Protein AF-A0A7S3RS39-F1 (afdb_monomer)

Nearest PDB structures (foldseek):
  8zre-assembly1_B  TM=3.388E-01  e=9.172E+00  hepatitis B virus genotype C
  6z1p-assembly1_Bd  TM=1.917E-01  e=9.742E+00  Tetrahymena thermophila SB210

Radius of gyration: 31.09 Å; Cα contacts (8 Å, |Δi|>4): 6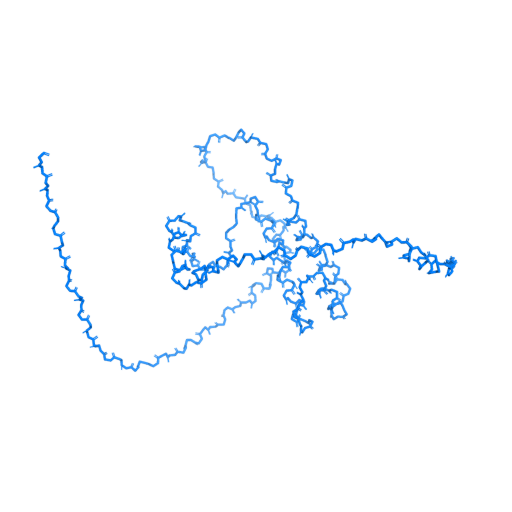3; chains: 1; bounding box: 60×70×109 Å

Structure (mmCIF, N/CA/C/O backbone):
data_AF-A0A7S3RS39-F1
#
_entry.id   AF-A0A7S3RS39-F1
#
loop_
_atom_site.group_PDB
_atom_site.id
_atom_site.type_symbol
_atom_site.label_atom_id
_atom_site.label_alt_id
_atom_site.label_comp_id
_atom_site.label_asym_id
_atom_site.label_entity_id
_atom_site.label_seq_id
_atom_site.pdbx_PDB_ins_code
_atom_site.Cartn_x
_atom_site.Cartn_y
_atom_site.Cartn_z
_atom_site.occupancy
_atom_site.B_iso_or_equiv
_atom_site.auth_seq_id
_atom_site.auth_comp_id
_atom_site.auth_asym_id
_atom_site.auth_atom_id
_atom_site.pdbx_PDB_model_num
ATOM 1 N N . ARG A 1 1 ? -0.164 14.199 41.643 1.00 45.50 1 ARG A N 1
ATOM 2 C CA . ARG A 1 1 ? -0.242 15.681 41.595 1.00 45.50 1 ARG A CA 1
ATOM 3 C C . ARG A 1 1 ? -0.044 16.114 40.147 1.00 45.50 1 ARG A C 1
ATOM 5 O O . ARG A 1 1 ? 1.091 16.163 39.696 1.00 45.50 1 ARG A O 1
ATOM 12 N N . TRP A 1 2 ? -1.134 16.338 39.416 1.00 39.09 2 TRP A N 1
ATOM 13 C CA . TRP A 1 2 ? -1.113 16.827 38.035 1.00 39.09 2 TRP A CA 1
ATOM 14 C C . TRP A 1 2 ? -1.206 18.352 38.075 1.00 39.09 2 TRP A C 1
ATOM 16 O O . TRP A 1 2 ? -2.083 18.882 38.752 1.00 39.09 2 TRP A O 1
ATOM 26 N N . ARG A 1 3 ? -0.257 19.052 37.443 1.00 49.72 3 ARG A N 1
ATOM 27 C CA . ARG A 1 3 ? -0.293 20.516 37.340 1.00 49.72 3 ARG A CA 1
ATOM 28 C C . ARG A 1 3 ? -1.270 20.893 36.230 1.00 49.72 3 ARG A C 1
ATOM 30 O O . ARG A 1 3 ? -1.108 20.451 35.098 1.00 49.72 3 ARG A O 1
ATOM 37 N N . THR A 1 4 ? -2.268 21.689 36.582 1.00 58.16 4 THR A N 1
ATOM 38 C CA . THR A 1 4 ? -3.169 22.387 35.664 1.00 58.16 4 THR A CA 1
ATOM 39 C C . THR A 1 4 ? -2.360 23.380 34.825 1.00 58.16 4 THR A C 1
ATOM 41 O O . THR A 1 4 ? -1.632 24.206 35.377 1.00 58.16 4 THR A O 1
ATOM 44 N N . LEU A 1 5 ? -2.442 23.264 33.498 1.00 52.47 5 LEU A N 1
ATOM 45 C CA . LEU A 1 5 ? -1.927 24.263 32.557 1.00 52.47 5 LEU A CA 1
ATOM 46 C C . LEU A 1 5 ? -2.937 25.428 32.458 1.00 52.47 5 LEU A C 1
ATOM 48 O O . LEU A 1 5 ? -4.132 25.149 32.522 1.00 52.47 5 LEU A O 1
ATOM 52 N N . PRO A 1 6 ? -2.501 26.696 32.321 1.00 60.53 6 PRO A N 1
ATOM 53 C CA . PRO A 1 6 ? -3.405 27.850 32.271 1.00 60.53 6 PRO A CA 1
ATOM 54 C C . PRO A 1 6 ? -4.179 27.946 30.945 1.00 60.53 6 PRO A C 1
ATOM 56 O O . PRO A 1 6 ? -3.632 27.650 29.881 1.00 60.53 6 PRO A O 1
ATOM 59 N N . ASP A 1 7 ? -5.424 28.419 31.018 1.00 56.94 7 ASP A N 1
ATOM 60 C CA . ASP A 1 7 ? -6.449 28.451 29.958 1.00 56.94 7 ASP A CA 1
ATOM 61 C C . ASP A 1 7 ? -6.276 29.548 28.871 1.00 56.94 7 ASP A C 1
ATOM 63 O O . ASP A 1 7 ? -7.145 29.741 28.021 1.00 56.94 7 ASP A O 1
ATOM 67 N N . ASP A 1 8 ? -5.141 30.252 28.813 1.00 56.62 8 ASP A N 1
ATOM 68 C CA . ASP A 1 8 ? -5.064 31.546 28.101 1.00 56.62 8 ASP A CA 1
ATOM 69 C C . ASP A 1 8 ? -4.492 31.505 26.665 1.00 56.62 8 ASP A C 1
ATOM 71 O O . ASP A 1 8 ? -4.218 32.541 26.050 1.00 56.62 8 ASP A O 1
ATOM 75 N N . TRP A 1 9 ? -4.293 30.325 26.077 1.00 53.97 9 TRP A N 1
ATOM 76 C CA . TRP A 1 9 ? -3.617 30.180 24.774 1.00 53.97 9 TRP A CA 1
ATOM 77 C C . TRP A 1 9 ? -4.536 30.401 23.564 1.00 53.97 9 TRP A C 1
ATOM 79 O O . TRP A 1 9 ? -4.058 30.789 22.496 1.00 53.97 9 TRP A O 1
ATOM 89 N N . HIS A 1 10 ? -5.854 30.253 23.717 1.00 53.59 10 HIS A N 1
ATOM 90 C CA . HIS A 1 10 ? -6.800 30.470 22.616 1.00 53.59 10 HIS A CA 1
ATOM 91 C C . HIS A 1 10 ? -6.965 31.952 22.229 1.00 53.59 10 HIS A C 1
ATOM 93 O O . HIS A 1 10 ? -7.180 32.258 21.055 1.00 53.59 10 HIS A O 1
ATOM 99 N N . ALA A 1 11 ? -6.798 32.889 23.169 1.00 53.12 11 ALA A N 1
ATOM 100 C CA . ALA A 1 11 ? -7.042 34.312 22.917 1.00 53.12 11 ALA A CA 1
ATOM 101 C C . ALA A 1 11 ? -5.917 35.008 22.125 1.00 53.12 11 ALA A C 1
ATOM 103 O O . ALA A 1 11 ? -6.165 35.992 21.430 1.00 53.12 11 ALA A O 1
ATOM 104 N N . ARG A 1 12 ? -4.679 34.495 22.170 1.00 52.88 12 ARG A N 1
ATOM 105 C CA . ARG A 1 12 ? -3.537 35.125 21.478 1.00 52.88 12 ARG A CA 1
ATOM 106 C C . ARG A 1 12 ? -3.375 34.699 20.018 1.00 52.88 12 ARG A C 1
ATOM 108 O O . ARG A 1 12 ? -2.752 35.425 19.250 1.00 52.88 12 ARG A O 1
ATOM 115 N N . LEU A 1 13 ? -3.966 33.575 19.607 1.00 50.34 13 LEU A N 1
ATOM 116 C CA . LEU A 1 13 ? -3.829 33.064 18.237 1.00 50.34 13 LEU A CA 1
ATOM 117 C C . LEU A 1 13 ? -4.842 33.671 17.249 1.00 50.34 13 LEU A C 1
ATOM 119 O O . LEU A 1 13 ? -4.586 33.694 16.047 1.00 50.34 13 LEU A O 1
ATOM 123 N N . LEU A 1 14 ? -5.952 34.229 17.744 1.00 50.84 14 LEU A N 1
ATOM 124 C CA . LEU A 1 14 ? -6.965 34.880 16.902 1.00 50.84 14 LEU A CA 1
ATOM 125 C C . LEU A 1 14 ? -6.609 36.324 16.512 1.00 50.84 14 LEU A C 1
ATOM 127 O O . LEU A 1 14 ? -7.076 36.800 15.481 1.00 50.84 14 LEU A O 1
ATOM 131 N N . LEU A 1 15 ? -5.744 37.012 17.266 1.00 48.22 15 LEU A N 1
ATOM 132 C CA . LEU A 1 15 ? -5.435 38.426 17.006 1.00 48.22 15 LEU A CA 1
ATOM 133 C C . LEU A 1 15 ? -4.349 38.641 15.932 1.00 48.22 15 LEU A C 1
ATOM 135 O O . LEU A 1 15 ? -4.269 39.714 15.343 1.00 48.22 15 LEU A O 1
ATOM 139 N N . VAL A 1 16 ? -3.532 37.626 15.627 1.00 49.09 16 VAL A N 1
ATOM 140 C CA . VAL A 1 16 ? -2.415 37.758 14.666 1.00 49.09 16 VAL A CA 1
ATOM 141 C C . VAL A 1 16 ? -2.823 37.406 13.225 1.00 49.09 16 VAL A C 1
ATOM 143 O O . VAL A 1 16 ? -2.184 37.855 12.278 1.00 49.09 16 VAL A O 1
ATOM 146 N N . CYS A 1 17 ? -3.930 36.686 13.015 1.00 44.97 17 CYS A N 1
ATOM 147 C CA . CYS A 1 17 ? -4.359 36.288 11.666 1.00 44.97 17 CYS A CA 1
ATOM 148 C C . CYS A 1 17 ? -5.105 37.383 10.876 1.00 44.97 17 CYS A C 1
ATOM 150 O O . CYS A 1 17 ? -5.350 37.199 9.687 1.00 44.97 17 CYS A O 1
ATOM 152 N N . LEU A 1 18 ? -5.460 38.519 11.491 1.00 51.72 18 LEU A N 1
ATOM 153 C CA . LEU A 1 18 ? -6.301 39.547 10.852 1.00 51.72 18 LEU A CA 1
ATOM 154 C C . LEU A 1 18 ? -5.543 40.723 10.210 1.00 51.72 18 LEU A C 1
ATOM 156 O O . LEU A 1 18 ? -6.177 41.559 9.575 1.00 51.72 18 LEU A O 1
ATOM 160 N N . LEU A 1 19 ? -4.212 40.808 10.330 1.00 55.66 19 LEU A N 1
ATOM 161 C CA . LEU A 1 19 ? -3.469 42.031 9.967 1.00 55.66 19 LEU A CA 1
ATOM 162 C C . LEU A 1 19 ? -2.458 41.903 8.819 1.00 55.66 19 LEU A C 1
ATOM 164 O O . LEU A 1 19 ? -1.807 42.887 8.480 1.00 55.66 19 LEU A O 1
ATOM 168 N N . VAL A 1 20 ? -2.358 40.749 8.155 1.00 57.91 20 VAL A N 1
ATOM 169 C CA . VAL A 1 20 ? -1.476 40.585 6.984 1.00 57.91 20 VAL A CA 1
ATOM 170 C C . VAL A 1 20 ? -2.295 40.151 5.773 1.00 57.91 20 VAL A C 1
ATOM 172 O O . VAL A 1 20 ? -2.190 39.032 5.282 1.00 57.91 20 VAL A O 1
ATOM 175 N N . ALA A 1 21 ? -3.138 41.064 5.292 1.00 54.00 21 ALA A N 1
ATOM 176 C CA . ALA A 1 21 ? -3.736 40.989 3.965 1.00 54.00 21 ALA A CA 1
ATOM 177 C C . ALA A 1 21 ? -2.936 41.882 2.998 1.00 54.00 21 ALA A C 1
ATOM 179 O O . ALA A 1 21 ? -3.249 43.069 2.857 1.00 54.00 21 ALA A O 1
ATOM 180 N N . PRO A 1 22 ? -1.894 41.369 2.315 1.00 58.41 22 PRO A N 1
ATOM 181 C CA . PRO A 1 22 ? -1.333 42.071 1.179 1.00 58.41 22 PRO A 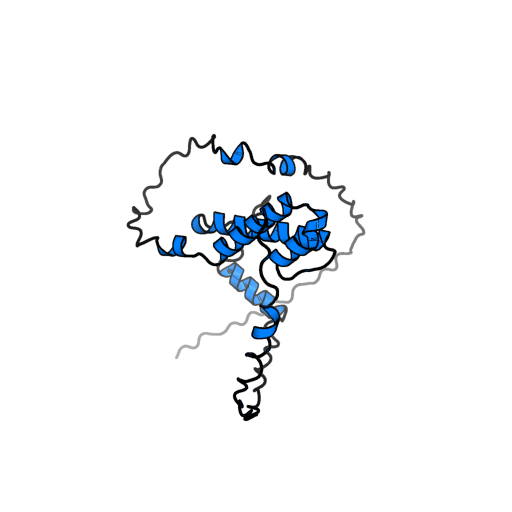CA 1
ATOM 182 C C . PRO A 1 22 ? -2.325 41.991 0.018 1.00 58.41 22 PRO A C 1
ATOM 184 O O . PRO A 1 22 ? -2.686 40.920 -0.471 1.00 58.41 22 PRO A O 1
ATOM 187 N N . ARG A 1 23 ? -2.756 43.182 -0.399 1.00 55.47 23 ARG A N 1
ATOM 188 C CA . ARG A 1 23 ? -3.491 43.495 -1.623 1.00 55.47 23 ARG A CA 1
ATOM 189 C C . ARG A 1 23 ? -2.759 42.910 -2.837 1.00 55.47 23 ARG A C 1
ATOM 191 O O . ARG A 1 23 ? -1.975 43.597 -3.482 1.00 55.47 23 ARG A O 1
ATOM 198 N N . CYS A 1 24 ? -3.008 41.644 -3.158 1.00 47.31 24 CYS A N 1
ATOM 199 C CA . CYS A 1 24 ? -2.674 41.110 -4.471 1.00 47.31 24 CYS A CA 1
ATOM 200 C C . CYS A 1 24 ? -3.674 41.703 -5.456 1.00 47.31 24 CYS A C 1
ATOM 202 O O . CYS A 1 24 ? -4.814 41.253 -5.550 1.00 47.31 24 CYS A O 1
ATOM 204 N N . GLY A 1 25 ? -3.241 42.761 -6.141 1.00 52.88 25 GLY A N 1
ATOM 205 C CA . GLY A 1 25 ? -3.918 43.284 -7.312 1.00 52.88 25 GLY A CA 1
ATOM 206 C C . GLY A 1 25 ? -4.125 42.152 -8.308 1.00 52.88 25 GLY A C 1
ATOM 207 O O . GLY A 1 25 ? -3.197 41.713 -8.983 1.00 52.88 25 GLY A O 1
ATOM 208 N N . THR A 1 26 ? -5.358 41.667 -8.374 1.00 56.75 26 THR A N 1
ATOM 209 C CA . THR A 1 26 ? -5.882 40.837 -9.450 1.00 56.75 26 THR A CA 1
ATOM 210 C C . THR A 1 26 ? -5.894 41.665 -10.729 1.00 56.75 26 THR A C 1
ATOM 212 O O . THR A 1 26 ? -6.932 42.166 -11.155 1.00 56.75 26 THR A O 1
ATOM 215 N N . SER A 1 27 ? -4.730 41.793 -11.367 1.00 55.41 27 SER A N 1
ATOM 216 C CA . SER A 1 27 ? -4.674 41.938 -12.818 1.00 55.41 27 SER A CA 1
ATOM 217 C C . SER A 1 27 ? -5.202 40.636 -13.402 1.00 55.41 27 SER A C 1
ATOM 219 O O . SER A 1 27 ? -4.468 39.675 -13.620 1.00 55.41 27 SER A O 1
ATOM 221 N N . LEU A 1 28 ? -6.519 40.602 -13.599 1.00 54.16 28 LEU A N 1
ATOM 222 C CA . LEU A 1 28 ? -7.225 39.654 -14.449 1.00 54.16 28 LEU A CA 1
ATOM 223 C C . LEU A 1 28 ? -6.820 39.920 -15.904 1.00 54.16 28 LEU A C 1
ATOM 225 O O . LEU A 1 28 ? -7.622 40.348 -16.728 1.00 54.16 28 LEU A O 1
ATOM 229 N N . THR A 1 29 ? -5.562 39.657 -16.248 1.00 58.06 29 THR A N 1
ATOM 230 C CA . THR A 1 29 ? -5.230 39.323 -17.625 1.00 58.06 29 THR A CA 1
ATOM 231 C C . THR A 1 29 ? -5.752 37.914 -17.841 1.00 58.06 29 THR A C 1
ATOM 233 O O . THR A 1 29 ? -5.108 36.907 -17.553 1.00 58.06 29 THR A O 1
ATOM 236 N N . PHE A 1 30 ? -6.999 37.858 -18.304 1.00 52.25 30 PHE A N 1
ATOM 237 C CA . PHE A 1 30 ? -7.608 36.687 -18.907 1.00 52.25 30 PHE A CA 1
ATOM 238 C C . PHE A 1 30 ? -6.811 36.382 -20.181 1.00 52.25 30 PHE A C 1
ATOM 240 O O . PHE A 1 30 ? -7.209 36.725 -21.291 1.00 52.25 30 PHE A O 1
ATOM 247 N N . ALA A 1 31 ? -5.614 35.815 -20.011 1.00 60.28 31 ALA A N 1
ATOM 248 C CA . ALA A 1 31 ? -4.866 35.217 -21.093 1.00 60.28 31 ALA A CA 1
ATOM 249 C C . ALA A 1 31 ? -5.794 34.156 -21.668 1.00 60.28 31 ALA A C 1
ATOM 251 O O . ALA A 1 31 ? -6.124 33.184 -20.982 1.00 60.28 31 ALA A O 1
ATOM 252 N N . ALA A 1 32 ? -6.288 34.415 -22.879 1.00 56.47 32 ALA A N 1
ATOM 253 C CA . ALA A 1 32 ? -7.100 33.494 -23.639 1.00 56.47 32 ALA A CA 1
ATOM 254 C C . ALA A 1 32 ? -6.414 32.131 -23.567 1.00 56.47 32 ALA A C 1
ATOM 256 O O . ALA A 1 32 ? -5.348 31.927 -24.150 1.00 56.47 32 ALA A O 1
ATOM 257 N N . ARG A 1 33 ? -6.984 31.224 -22.765 1.00 55.94 33 ARG A N 1
ATOM 258 C CA . ARG A 1 33 ? -6.588 29.824 -22.733 1.00 55.94 33 ARG A CA 1
ATOM 259 C C . ARG A 1 33 ? -6.836 29.329 -24.144 1.00 55.94 33 ARG A C 1
ATOM 261 O O . ARG A 1 33 ? -7.969 28.998 -24.483 1.00 55.94 33 ARG A O 1
ATOM 268 N N . GLY A 1 34 ? -5.786 29.341 -24.965 1.00 53.81 34 GLY A N 1
ATOM 269 C CA . GLY A 1 34 ? -5.762 28.604 -26.211 1.00 53.81 34 GLY A CA 1
ATOM 270 C C . GLY A 1 34 ? -6.247 27.215 -25.855 1.00 53.81 34 GLY A C 1
ATOM 271 O O . GLY A 1 34 ? -5.656 26.557 -24.996 1.00 53.81 34 GLY A O 1
ATOM 272 N N . VAL A 1 35 ? -7.403 26.844 -26.401 1.00 61.09 35 VAL A N 1
ATOM 273 C CA . VAL A 1 35 ? -7.942 25.498 -26.287 1.00 61.09 35 VAL A CA 1
ATOM 274 C C . VAL A 1 35 ? -6.825 24.618 -26.813 1.00 61.09 35 VAL A C 1
ATOM 276 O O . VAL A 1 35 ? -6.585 24.592 -28.019 1.00 61.09 35 VAL A O 1
ATOM 279 N N . ALA A 1 36 ? -6.067 23.999 -25.901 1.00 60.03 36 ALA A N 1
ATOM 280 C CA . ALA A 1 36 ? -5.071 23.014 -26.275 1.00 60.03 36 ALA A CA 1
ATOM 281 C C . ALA A 1 36 ? -5.814 22.068 -27.214 1.00 60.03 36 ALA A C 1
ATOM 283 O O . ALA A 1 36 ? -6.894 21.621 -26.808 1.00 60.03 36 ALA A O 1
ATOM 284 N N . PRO A 1 37 ? -5.344 21.873 -28.463 1.00 60.41 37 PRO A N 1
ATOM 285 C CA . PRO A 1 37 ? -6.082 21.126 -29.466 1.00 60.41 37 PRO A CA 1
ATOM 286 C C . PRO A 1 37 ? -6.480 19.821 -28.805 1.00 60.41 37 PRO A C 1
ATOM 288 O O . PRO A 1 37 ? -5.615 19.029 -28.427 1.00 60.41 37 PRO A O 1
ATOM 291 N N . LEU A 1 38 ? -7.782 19.698 -28.523 1.00 55.81 38 LEU A N 1
ATOM 292 C CA . LEU A 1 38 ? -8.367 18.575 -27.817 1.00 55.81 38 LEU A CA 1
ATOM 293 C C . LEU A 1 38 ? -7.911 17.384 -28.629 1.00 55.81 38 LEU A C 1
ATOM 295 O O . LEU A 1 38 ? -8.402 17.256 -29.736 1.00 55.81 38 LEU A O 1
ATOM 299 N N . MET A 1 39 ? -6.912 16.624 -28.171 1.00 63.41 39 MET A N 1
ATOM 300 C CA . MET A 1 39 ? -6.345 15.529 -28.94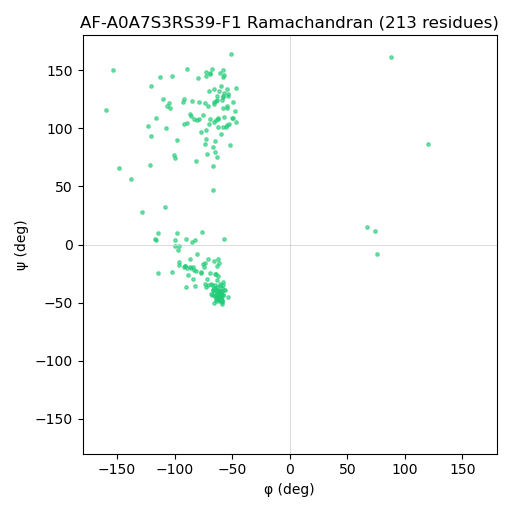8 1.00 63.41 39 MET A CA 1
ATOM 301 C C . MET A 1 39 ? -7.379 14.403 -28.911 1.00 63.41 39 MET A C 1
ATOM 303 O O . MET A 1 39 ? -7.305 13.539 -28.030 1.00 63.41 39 MET A O 1
ATOM 307 N N . PRO A 1 40 ? -8.371 14.386 -29.824 1.00 56.72 40 PRO A N 1
ATOM 308 C CA . PRO A 1 40 ? -9.544 13.518 -29.727 1.00 56.72 40 PRO A CA 1
ATOM 309 C C . PRO A 1 40 ? -9.124 12.047 -29.864 1.00 56.72 40 PRO A C 1
ATOM 311 O O . PRO A 1 40 ? -9.864 11.120 -29.553 1.00 56.72 40 PRO A O 1
ATOM 314 N N . HIS A 1 41 ? -7.897 11.830 -30.332 1.00 61.97 41 HIS A N 1
ATOM 315 C CA . HIS A 1 41 ? -7.314 10.543 -30.630 1.00 61.97 41 HIS A CA 1
ATOM 316 C C . HIS A 1 41 ? -6.574 9.952 -29.428 1.00 61.97 41 HIS A C 1
ATOM 318 O O . HIS A 1 41 ? -6.366 8.748 -29.408 1.00 61.97 41 HIS A O 1
ATOM 324 N N . THR A 1 42 ? -6.194 10.730 -28.405 1.00 71.31 42 THR A N 1
ATOM 325 C CA . THR A 1 42 ? -5.361 10.206 -27.304 1.00 71.31 42 THR A CA 1
ATOM 326 C C . THR A 1 42 ? -6.076 9.124 -26.504 1.00 71.31 42 THR A C 1
ATOM 328 O O . THR A 1 42 ? -5.415 8.239 -25.963 1.00 71.31 42 THR A O 1
ATOM 331 N N . HIS A 1 43 ? -7.408 9.127 -26.483 1.00 76.25 43 HIS A N 1
ATOM 332 C CA . HIS A 1 43 ? -8.220 8.110 -25.814 1.00 76.25 43 HIS A CA 1
ATOM 333 C C . HIS A 1 43 ? -9.066 7.267 -26.779 1.00 76.25 43 HIS A C 1
ATOM 335 O O . HIS A 1 43 ? -9.891 6.481 -26.322 1.00 76.25 43 HIS A O 1
ATOM 341 N N . SER A 1 44 ? -8.855 7.375 -28.098 1.00 84.88 44 SER A N 1
ATOM 342 C CA . SER A 1 44 ? -9.589 6.533 -29.045 1.00 84.88 44 SER A CA 1
ATOM 343 C C . SER A 1 44 ? -9.137 5.068 -28.934 1.00 84.88 44 SER A C 1
ATOM 345 O O . SER A 1 44 ? -7.955 4.794 -28.670 1.00 84.88 44 SER A O 1
ATOM 347 N N . PRO A 1 45 ? -10.040 4.097 -29.163 1.00 81.38 45 PRO A N 1
ATOM 348 C CA . PRO A 1 45 ? -9.682 2.679 -29.156 1.00 81.38 45 PRO A CA 1
ATOM 349 C C . PRO A 1 45 ? -8.589 2.356 -30.189 1.00 81.38 45 PRO A C 1
ATOM 351 O O . PRO A 1 45 ? -7.720 1.527 -29.925 1.00 81.38 45 PRO A O 1
ATOM 354 N N . VAL A 1 46 ? -8.560 3.074 -31.318 1.00 81.69 46 VAL A N 1
ATOM 355 C CA . VAL A 1 46 ? -7.534 2.939 -32.365 1.00 81.69 46 VAL A CA 1
ATOM 356 C C . VAL A 1 46 ? -6.147 3.331 -31.844 1.00 81.69 46 VAL A C 1
ATOM 358 O O . VAL A 1 46 ? -5.191 2.566 -31.981 1.00 81.69 46 VAL A O 1
ATOM 361 N N . ALA A 1 47 ? -6.018 4.482 -31.178 1.00 81.00 47 ALA A N 1
ATOM 362 C CA . ALA A 1 47 ? -4.739 4.913 -30.614 1.00 81.00 47 ALA A CA 1
ATOM 363 C C . ALA A 1 47 ? -4.290 4.031 -29.440 1.00 81.00 47 ALA A C 1
ATOM 365 O O . ALA A 1 47 ? -3.093 3.792 -29.259 1.00 81.00 47 ALA A O 1
ATOM 366 N N . ALA A 1 48 ? -5.236 3.517 -28.646 1.00 84.69 48 ALA A N 1
ATOM 367 C CA . ALA A 1 48 ? -4.953 2.518 -27.621 1.00 84.69 48 ALA A CA 1
ATOM 368 C C . ALA A 1 48 ? -4.400 1.219 -28.235 1.00 84.69 48 ALA A C 1
ATOM 370 O O . ALA A 1 48 ? -3.380 0.717 -27.757 1.00 84.69 48 ALA A O 1
ATOM 371 N N . GLY A 1 49 ? -4.998 0.734 -29.328 1.00 89.69 49 GLY A N 1
ATOM 372 C CA . GLY A 1 49 ? -4.504 -0.413 -30.092 1.00 89.69 49 GLY A CA 1
ATOM 373 C C . GLY A 1 49 ? -3.084 -0.196 -30.618 1.00 89.69 49 GLY A C 1
ATOM 374 O O . GLY A 1 49 ? -2.204 -1.015 -30.363 1.00 89.69 49 GLY A O 1
ATOM 375 N N . ALA A 1 50 ? -2.821 0.952 -31.247 1.00 89.50 50 ALA A N 1
ATOM 376 C CA . ALA A 1 50 ? -1.494 1.294 -31.761 1.00 89.50 50 ALA A CA 1
ATOM 377 C C . ALA A 1 50 ? -0.428 1.394 -30.651 1.00 89.50 50 ALA A C 1
ATOM 379 O O . ALA A 1 50 ? 0.700 0.934 -30.824 1.00 89.50 50 ALA A O 1
ATOM 380 N N . ARG A 1 51 ? -0.771 1.963 -29.484 1.00 91.62 51 ARG A N 1
ATOM 381 C CA . ARG A 1 51 ? 0.126 1.984 -28.313 1.00 91.62 51 ARG A CA 1
ATOM 382 C C . ARG A 1 51 ? 0.420 0.581 -27.799 1.00 91.62 51 ARG A C 1
ATOM 384 O O . ARG A 1 51 ? 1.574 0.288 -27.500 1.00 91.62 51 ARG A O 1
ATOM 391 N N . ARG A 1 52 ? -0.597 -0.281 -27.720 1.00 89.62 52 ARG A N 1
ATOM 392 C CA . ARG A 1 52 ? -0.429 -1.673 -27.292 1.00 89.62 52 ARG A CA 1
ATOM 393 C C . ARG A 1 52 ? 0.464 -2.449 -28.257 1.00 89.62 52 ARG A C 1
ATOM 395 O O . ARG A 1 52 ? 1.361 -3.136 -27.791 1.00 89.62 52 ARG A O 1
ATOM 402 N N . ALA A 1 53 ? 0.268 -2.293 -29.566 1.00 91.06 53 ALA A N 1
ATOM 403 C CA . ALA A 1 53 ? 1.114 -2.918 -30.582 1.00 91.06 53 ALA A CA 1
ATOM 404 C C . ALA A 1 53 ? 2.585 -2.499 -30.432 1.00 91.06 53 ALA A C 1
ATOM 406 O O . ALA A 1 53 ? 3.450 -3.360 -30.335 1.00 91.06 53 ALA A O 1
ATOM 407 N N . ARG A 1 54 ? 2.865 -1.194 -30.283 1.00 94.81 54 ARG A N 1
ATOM 408 C CA . ARG A 1 54 ? 4.230 -0.701 -30.012 1.00 94.81 54 ARG A CA 1
ATOM 409 C C . ARG A 1 54 ? 4.815 -1.236 -28.706 1.00 94.81 54 ARG A C 1
ATOM 411 O O . ARG A 1 54 ? 6.016 -1.454 -28.619 1.00 94.81 54 ARG A O 1
ATOM 418 N N . ALA A 1 55 ? 3.993 -1.406 -27.673 1.00 88.81 55 ALA A N 1
ATOM 419 C CA . ALA A 1 55 ? 4.450 -1.949 -26.399 1.00 88.81 55 ALA A CA 1
ATOM 420 C C . ALA A 1 55 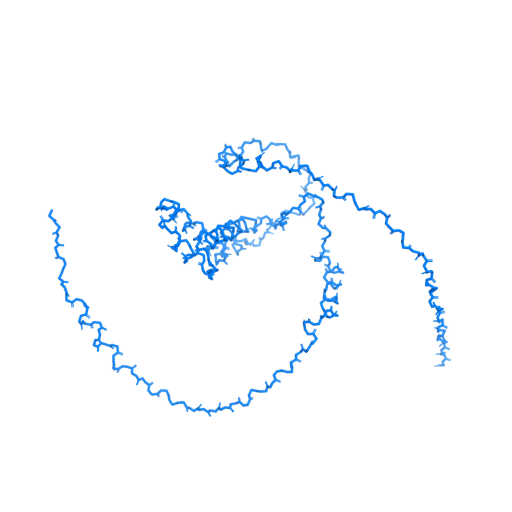? 4.774 -3.451 -26.492 1.00 88.81 55 ALA A C 1
ATOM 422 O O . ALA A 1 55 ? 5.719 -3.896 -25.851 1.00 88.81 55 ALA A O 1
ATOM 423 N N . ILE A 1 56 ? 4.028 -4.214 -27.300 1.00 90.81 56 ILE A N 1
ATOM 424 C CA . ILE A 1 56 ? 4.337 -5.618 -27.618 1.00 90.81 56 ILE A CA 1
ATOM 425 C C . ILE A 1 56 ? 5.642 -5.703 -28.416 1.00 90.81 56 ILE A C 1
ATOM 427 O O . ILE A 1 56 ? 6.540 -6.432 -28.015 1.00 90.81 56 ILE A O 1
ATOM 431 N N . ASP A 1 57 ? 5.763 -4.917 -29.488 1.00 91.69 57 ASP A N 1
ATOM 432 C CA . ASP A 1 57 ? 6.936 -4.878 -30.374 1.00 91.69 57 ASP A CA 1
ATOM 433 C C . ASP A 1 57 ? 8.236 -4.557 -29.618 1.00 91.69 57 ASP A C 1
ATOM 435 O O . ASP A 1 57 ? 9.267 -5.187 -29.817 1.00 91.69 57 ASP A O 1
ATOM 439 N N . ARG A 1 58 ? 8.164 -3.642 -28.645 1.00 91.50 58 ARG A N 1
ATOM 440 C CA . ARG A 1 58 ? 9.295 -3.277 -27.777 1.00 91.50 58 ARG A CA 1
ATOM 441 C C . ARG A 1 58 ? 9.526 -4.229 -26.596 1.00 91.50 58 ARG A C 1
ATOM 443 O O . ARG A 1 58 ? 10.354 -3.9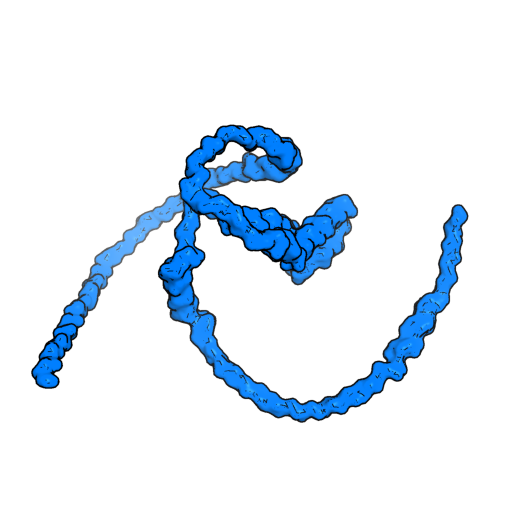32 -25.742 1.00 91.50 58 ARG A O 1
ATOM 450 N N . GLY A 1 59 ? 8.767 -5.319 -26.482 1.00 87.44 59 GLY A N 1
ATOM 451 C CA . GLY A 1 59 ? 8.917 -6.298 -25.399 1.00 87.44 59 GLY A CA 1
ATOM 452 C C . GLY A 1 59 ? 8.404 -5.844 -24.026 1.00 87.44 59 GLY A C 1
ATOM 453 O O . GLY A 1 59 ? 8.643 -6.520 -23.029 1.00 87.44 59 GLY A O 1
ATOM 454 N N . PHE A 1 60 ? 7.665 -4.734 -23.940 1.00 80.19 60 PHE A N 1
ATOM 455 C CA . PHE A 1 60 ? 7.058 -4.280 -22.681 1.00 80.19 60 PHE A CA 1
ATOM 456 C C . PHE A 1 60 ? 5.801 -5.073 -22.304 1.00 80.19 60 PHE A C 1
ATOM 458 O O . PHE A 1 60 ? 5.419 -5.113 -21.135 1.00 80.19 60 PHE A O 1
ATOM 465 N N . VAL A 1 61 ? 5.128 -5.686 -23.282 1.00 88.31 61 VAL A N 1
ATOM 466 C CA . VAL A 1 61 ? 3.969 -6.556 -23.051 1.00 88.31 61 VAL A CA 1
ATOM 467 C C . VAL A 1 61 ? 4.391 -7.997 -23.294 1.00 88.31 61 VAL A C 1
ATOM 469 O O . VAL A 1 61 ? 4.449 -8.449 -24.433 1.00 88.31 61 VAL A O 1
ATOM 472 N N . VAL A 1 62 ? 4.650 -8.722 -22.212 1.00 84.00 62 VAL A N 1
ATOM 473 C CA . VAL A 1 62 ? 4.995 -10.147 -22.249 1.00 84.00 62 VAL A CA 1
ATOM 474 C C . VAL A 1 62 ? 3.773 -10.976 -21.854 1.00 84.00 62 VAL A C 1
ATOM 476 O O . VAL A 1 62 ? 2.966 -10.558 -21.016 1.00 84.00 62 VAL A O 1
ATOM 479 N N . ALA A 1 63 ? 3.610 -12.150 -22.469 1.00 80.69 63 ALA A N 1
ATOM 480 C CA . ALA A 1 63 ? 2.573 -13.095 -22.076 1.00 80.69 63 ALA A CA 1
ATOM 481 C C . ALA A 1 63 ? 2.745 -13.466 -20.596 1.00 80.69 63 ALA A C 1
ATOM 483 O O . ALA A 1 63 ? 3.825 -13.854 -20.153 1.00 80.69 63 ALA A O 1
ATOM 484 N N . ARG A 1 64 ? 1.668 -13.333 -19.819 1.00 70.94 64 ARG A N 1
ATOM 485 C CA . ARG A 1 64 ? 1.679 -13.676 -18.396 1.00 70.94 64 ARG A CA 1
ATOM 486 C C . ARG A 1 64 ? 1.878 -15.191 -18.248 1.00 70.94 64 ARG A C 1
ATOM 488 O O . ARG A 1 64 ? 1.028 -15.926 -18.758 1.00 70.94 64 ARG A O 1
ATOM 495 N N . PRO A 1 65 ? 2.913 -15.671 -17.535 1.00 77.00 65 PRO A N 1
ATOM 496 C CA . PRO A 1 65 ? 3.099 -17.102 -17.328 1.00 77.00 65 PRO A CA 1
ATOM 497 C C . PRO A 1 65 ? 1.892 -17.716 -16.591 1.00 77.00 65 PRO A C 1
ATOM 499 O O . PRO A 1 65 ? 1.261 -17.039 -15.765 1.00 77.00 65 PRO A O 1
ATOM 502 N N . PRO A 1 66 ? 1.528 -18.983 -16.860 1.00 70.56 66 PRO A N 1
ATOM 503 C CA . PRO A 1 66 ? 0.432 -19.640 -16.154 1.00 70.56 66 PRO A CA 1
ATOM 504 C C . PRO A 1 66 ? 0.691 -19.656 -14.637 1.00 70.56 66 PRO A C 1
ATOM 506 O O . PRO A 1 66 ? 1.831 -19.711 -14.176 1.00 70.56 66 PRO A O 1
ATOM 509 N N . GLY A 1 67 ? -0.372 -19.513 -13.841 1.00 70.88 67 GLY A N 1
ATOM 510 C CA . GLY A 1 67 ? -0.288 -19.457 -12.373 1.00 70.88 67 GLY A CA 1
ATOM 511 C C . GLY A 1 67 ? 0.224 -18.134 -11.783 1.00 70.88 67 GLY A C 1
ATOM 512 O O . GLY A 1 67 ? 0.116 -17.926 -10.577 1.00 70.88 67 GLY A O 1
ATOM 513 N N . HIS A 1 68 ? 0.712 -17.196 -12.600 1.00 52.09 68 HIS A N 1
ATOM 514 C CA . HIS A 1 68 ? 1.214 -15.921 -12.098 1.00 52.09 68 HIS A CA 1
ATOM 515 C C . HIS A 1 68 ? 0.075 -14.904 -11.966 1.00 52.09 68 HIS A C 1
ATOM 517 O O . HIS A 1 68 ? -0.503 -14.444 -12.950 1.00 52.09 68 HIS A O 1
ATOM 523 N N . ARG A 1 69 ? -0.258 -14.539 -10.723 1.00 66.56 69 ARG A N 1
ATOM 524 C CA . ARG A 1 69 ? -1.046 -13.335 -10.389 1.00 66.56 69 ARG A CA 1
ATOM 525 C C . ARG A 1 69 ? -0.162 -12.143 -10.003 1.00 66.56 69 ARG A C 1
ATOM 527 O O . ARG A 1 69 ? -0.648 -11.016 -9.999 1.00 66.56 69 ARG A O 1
ATOM 534 N N . PHE A 1 70 ? 1.100 -12.399 -9.660 1.00 66.50 70 PHE A N 1
ATOM 535 C CA . PHE A 1 70 ? 2.034 -11.423 -9.101 1.00 66.50 70 PHE A CA 1
ATOM 536 C C . PHE A 1 70 ? 2.819 -10.685 -10.193 1.00 66.50 70 PHE A C 1
ATOM 538 O O . PHE A 1 70 ? 3.048 -11.220 -11.276 1.00 66.50 70 PHE A O 1
ATOM 545 N N . VAL A 1 71 ? 3.218 -9.448 -9.899 1.00 74.44 71 VAL A N 1
ATOM 546 C CA . VAL A 1 71 ? 4.057 -8.620 -10.775 1.00 74.44 71 VAL A CA 1
ATOM 547 C C . VAL A 1 71 ? 5.517 -8.981 -10.518 1.00 74.44 71 VAL A C 1
ATOM 549 O O . VAL A 1 71 ? 5.969 -8.902 -9.376 1.00 74.44 71 VAL A O 1
ATOM 552 N N . ALA A 1 72 ? 6.246 -9.375 -11.564 1.00 78.06 72 ALA A N 1
ATOM 553 C CA . ALA A 1 72 ? 7.695 -9.509 -11.483 1.00 78.06 72 ALA A CA 1
ATOM 554 C C . ALA A 1 72 ? 8.301 -8.115 -11.269 1.00 78.06 72 ALA A C 1
ATOM 556 O O . ALA A 1 72 ? 8.083 -7.207 -12.069 1.00 78.06 72 ALA A O 1
ATOM 557 N N . ALA A 1 73 ? 9.021 -7.946 -10.166 1.00 83.75 73 ALA A N 1
ATOM 558 C CA . ALA A 1 73 ? 9.746 -6.727 -9.840 1.00 83.75 73 ALA A CA 1
ATOM 559 C C . ALA A 1 73 ? 11.244 -7.032 -9.879 1.00 83.75 73 ALA A C 1
ATOM 561 O O . ALA A 1 73 ? 11.654 -8.128 -9.491 1.00 83.75 73 ALA A O 1
ATOM 562 N N . ARG A 1 74 ? 12.054 -6.069 -10.333 1.00 83.88 74 ARG A N 1
ATOM 563 C CA . ARG A 1 74 ? 13.511 -6.157 -10.186 1.00 83.88 74 ARG A CA 1
ATOM 564 C C . ARG A 1 74 ? 13.867 -6.287 -8.699 1.00 83.88 74 ARG A C 1
ATOM 566 O O . ARG A 1 74 ? 13.115 -5.816 -7.840 1.00 83.88 74 ARG A O 1
ATOM 573 N N . ALA A 1 75 ? 14.979 -6.959 -8.408 1.00 81.81 75 ALA A N 1
ATOM 574 C CA . ALA A 1 75 ? 15.376 -7.286 -7.039 1.00 81.81 75 ALA A CA 1
ATOM 575 C C . ALA A 1 75 ? 15.521 -6.030 -6.158 1.00 81.81 75 ALA A C 1
ATOM 577 O O . ALA A 1 75 ? 14.971 -5.994 -5.057 1.00 81.81 75 ALA A O 1
ATOM 578 N N . ASP A 1 76 ? 16.144 -4.981 -6.698 1.00 84.50 76 ASP A N 1
ATOM 579 C CA . ASP A 1 76 ? 16.335 -3.661 -6.079 1.00 84.50 76 ASP A CA 1
ATOM 580 C C . ASP A 1 76 ? 15.021 -2.989 -5.632 1.00 84.50 76 ASP A C 1
ATOM 582 O O . ASP A 1 76 ? 14.931 -2.414 -4.550 1.00 84.50 76 ASP A O 1
ATOM 586 N N . VAL A 1 77 ? 13.943 -3.115 -6.410 1.00 90.56 77 VAL A N 1
ATOM 587 C CA . VAL A 1 77 ? 12.640 -2.495 -6.094 1.00 90.56 77 VAL A CA 1
ATOM 588 C C . VAL A 1 77 ? 11.631 -3.462 -5.471 1.00 90.56 77 VAL A C 1
ATOM 590 O O . VAL A 1 77 ? 10.505 -3.063 -5.139 1.00 90.56 77 VAL A O 1
ATOM 593 N N . ALA A 1 78 ? 11.986 -4.737 -5.294 1.00 88.31 78 ALA A N 1
ATOM 594 C CA . ALA A 1 78 ? 11.060 -5.774 -4.847 1.00 88.31 78 ALA A CA 1
ATOM 595 C C . ALA A 1 78 ? 10.494 -5.477 -3.449 1.00 88.31 78 ALA A C 1
ATOM 597 O O . ALA A 1 78 ? 9.277 -5.539 -3.237 1.00 88.31 78 ALA A O 1
ATOM 598 N N . MET A 1 79 ? 11.347 -5.091 -2.497 1.00 90.44 79 MET A N 1
ATOM 599 C CA . MET A 1 79 ? 10.923 -4.792 -1.123 1.00 90.44 79 MET A CA 1
ATOM 600 C C . MET A 1 79 ? 10.030 -3.549 -1.046 1.00 90.44 79 MET A C 1
ATOM 602 O O . MET A 1 79 ? 9.006 -3.554 -0.352 1.00 90.44 79 MET A O 1
ATOM 606 N N . ARG A 1 80 ? 10.342 -2.519 -1.838 1.00 94.12 80 ARG A N 1
ATOM 607 C CA . ARG A 1 80 ? 9.533 -1.295 -1.942 1.00 94.12 80 ARG A CA 1
ATOM 608 C C . ARG A 1 80 ? 8.158 -1.596 -2.539 1.00 94.12 80 ARG A C 1
ATOM 610 O O . ARG A 1 80 ? 7.131 -1.191 -1.988 1.00 94.12 80 ARG A O 1
ATOM 617 N N . THR A 1 81 ? 8.120 -2.401 -3.599 1.00 93.19 81 THR A N 1
ATOM 618 C CA . THR A 1 81 ? 6.877 -2.844 -4.249 1.00 93.19 81 THR A CA 1
ATOM 619 C C . THR A 1 81 ? 5.989 -3.644 -3.292 1.00 93.19 81 THR A C 1
ATOM 621 O O . THR A 1 81 ? 4.772 -3.428 -3.247 1.00 93.19 81 THR A O 1
ATOM 624 N N . LYS A 1 82 ? 6.579 -4.519 -2.465 1.00 92.88 82 LYS A N 1
ATOM 625 C CA . LYS A 1 82 ? 5.860 -5.264 -1.415 1.00 92.88 82 LYS A CA 1
ATOM 626 C C . LYS A 1 82 ? 5.227 -4.329 -0.380 1.00 92.88 82 LYS A C 1
ATOM 628 O O . LYS A 1 82 ? 4.045 -4.484 -0.069 1.00 92.88 82 LYS A O 1
ATOM 633 N N . ALA A 1 83 ? 5.969 -3.339 0.123 1.00 95.50 83 ALA A N 1
ATOM 634 C CA . ALA A 1 83 ? 5.457 -2.373 1.099 1.00 95.50 83 ALA A CA 1
ATOM 635 C C . ALA A 1 83 ? 4.282 -1.549 0.540 1.00 95.50 83 ALA A C 1
ATOM 637 O O . ALA A 1 83 ? 3.247 -1.402 1.199 1.00 95.50 83 ALA A O 1
ATOM 638 N N . ILE A 1 84 ? 4.410 -1.065 -0.700 1.00 95.81 84 ILE A N 1
ATOM 639 C CA . ILE A 1 84 ? 3.349 -0.318 -1.389 1.00 95.81 84 ILE A CA 1
ATOM 640 C C . ILE A 1 84 ? 2.102 -1.192 -1.563 1.00 95.81 84 ILE A C 1
ATOM 642 O O . ILE A 1 84 ? 1.004 -0.776 -1.188 1.00 95.81 84 ILE A O 1
ATOM 646 N N . SER A 1 85 ? 2.273 -2.417 -2.063 1.00 94.75 85 SER A N 1
ATOM 647 C CA . SER A 1 85 ? 1.169 -3.353 -2.308 1.00 94.75 85 SER A CA 1
ATOM 648 C C . SER A 1 85 ? 0.420 -3.704 -1.021 1.00 94.75 85 SER A C 1
ATOM 650 O O . SER A 1 85 ? -0.810 -3.653 -0.988 1.00 94.75 85 SER A O 1
ATOM 652 N N . ARG A 1 86 ? 1.150 -3.972 0.072 1.00 95.06 86 ARG A N 1
ATOM 653 C CA . ARG A 1 86 ? 0.564 -4.249 1.393 1.00 95.06 86 ARG A CA 1
ATOM 654 C C . ARG A 1 86 ? -0.278 -3.076 1.896 1.00 95.06 86 ARG A C 1
ATOM 656 O O . ARG A 1 86 ? -1.390 -3.275 2.377 1.00 95.06 86 ARG A O 1
ATOM 663 N N . SER A 1 87 ? 0.218 -1.849 1.748 1.00 97.81 87 SER A N 1
ATOM 664 C CA . SER A 1 87 ? -0.527 -0.649 2.135 1.00 97.81 87 SER A CA 1
ATOM 665 C C . SER A 1 87 ? -1.781 -0.427 1.287 1.00 97.81 87 SER A C 1
ATOM 667 O O . SER A 1 87 ? -2.779 0.049 1.823 1.00 97.81 87 SER A O 1
ATOM 669 N N . LEU A 1 88 ? -1.746 -0.725 -0.015 1.00 97.44 88 LEU A N 1
ATOM 670 C CA . LEU A 1 88 ? -2.913 -0.588 -0.895 1.00 97.44 88 LEU A CA 1
ATOM 671 C C . LEU A 1 88 ? -4.002 -1.611 -0.564 1.00 97.44 88 LEU A C 1
ATOM 673 O O . LEU A 1 88 ? -5.172 -1.240 -0.503 1.00 97.44 88 LEU A O 1
ATOM 677 N N . ALA A 1 89 ? -3.621 -2.863 -0.298 1.00 96.31 89 ALA A N 1
ATOM 678 C CA . ALA A 1 89 ? -4.555 -3.897 0.142 1.00 96.31 89 ALA A CA 1
ATOM 679 C C . ALA A 1 89 ? -5.253 -3.487 1.447 1.00 96.31 89 ALA A C 1
ATOM 681 O O . ALA A 1 89 ? -6.479 -3.422 1.501 1.00 96.31 89 ALA A O 1
ATOM 682 N N . LEU A 1 90 ? -4.468 -3.081 2.450 1.00 98.25 90 LEU A N 1
ATOM 683 C CA . LEU A 1 90 ? -5.001 -2.649 3.740 1.00 98.25 90 LEU A CA 1
ATOM 684 C C . LEU A 1 90 ? -5.884 -1.393 3.623 1.00 98.25 90 LEU A C 1
ATOM 686 O O . LEU A 1 90 ? -6.901 -1.273 4.300 1.00 98.25 90 LEU A O 1
ATOM 690 N N . HIS A 1 91 ? -5.532 -0.459 2.734 1.00 98.50 91 HIS A N 1
ATOM 691 C CA . HIS A 1 91 ? -6.368 0.707 2.449 1.00 98.50 91 HIS A CA 1
ATOM 692 C C . HIS A 1 91 ? -7.727 0.299 1.864 1.00 98.50 91 HIS A C 1
ATOM 694 O O . HIS A 1 91 ? -8.756 0.807 2.306 1.00 98.50 91 HIS A O 1
ATOM 700 N N . ALA A 1 92 ? -7.745 -0.632 0.908 1.00 98.25 92 ALA A N 1
ATOM 701 C CA . ALA A 1 92 ? -8.990 -1.138 0.341 1.00 98.25 92 ALA A CA 1
ATOM 702 C C . ALA A 1 92 ? -9.874 -1.785 1.417 1.00 98.25 92 ALA A C 1
ATOM 704 O O . ALA A 1 92 ? -11.077 -1.530 1.443 1.00 98.25 92 ALA A O 1
ATOM 705 N N . ASP A 1 93 ? -9.283 -2.554 2.334 1.00 98.31 93 ASP A N 1
ATOM 706 C CA . ASP A 1 93 ? -10.004 -3.159 3.457 1.00 98.31 93 ASP A CA 1
ATOM 707 C C . ASP A 1 93 ? -10.619 -2.092 4.372 1.00 98.31 93 ASP A C 1
ATOM 709 O O . ASP A 1 93 ? -11.809 -2.159 4.678 1.00 98.31 93 ASP A O 1
ATOM 713 N N . HIS A 1 94 ? -9.863 -1.051 4.737 1.00 98.62 94 HIS A N 1
ATOM 714 C CA . HIS A 1 94 ? -10.397 0.065 5.524 1.00 98.62 94 HIS A CA 1
ATOM 715 C C . HIS A 1 94 ? -11.520 0.814 4.798 1.00 98.62 94 HIS A C 1
ATOM 717 O O . HIS A 1 94 ? -12.513 1.162 5.426 1.00 98.62 94 HIS A O 1
ATOM 723 N N . CYS A 1 95 ? -11.415 1.042 3.486 1.00 98.50 95 CYS A N 1
ATOM 724 C CA . CYS A 1 95 ? -12.493 1.664 2.711 1.00 98.50 95 CYS A CA 1
ATOM 725 C C . CYS A 1 95 ? -13.766 0.804 2.699 1.00 98.50 95 CYS A C 1
ATOM 727 O O . CYS A 1 95 ? -14.865 1.346 2.810 1.00 98.50 95 CYS A O 1
ATOM 729 N N . ARG A 1 96 ? -13.634 -0.530 2.608 1.00 98.38 96 ARG A N 1
ATOM 730 C CA . ARG A 1 96 ? -14.780 -1.452 2.706 1.00 98.38 96 ARG A CA 1
ATOM 731 C C . ARG A 1 96 ? -15.427 -1.390 4.086 1.00 98.38 96 ARG A C 1
ATOM 733 O O . ARG A 1 96 ? -16.641 -1.257 4.171 1.00 98.38 96 ARG A O 1
ATOM 740 N N . ILE A 1 97 ? -14.621 -1.434 5.144 1.00 98.31 97 ILE A N 1
ATOM 741 C CA . ILE A 1 97 ? -15.087 -1.359 6.535 1.00 98.31 97 ILE A CA 1
ATOM 742 C C . ILE A 1 97 ? -15.757 0.001 6.821 1.00 98.31 97 ILE A C 1
ATOM 744 O O . ILE A 1 97 ? -16.819 0.055 7.433 1.00 98.31 97 ILE A O 1
ATOM 748 N N . ALA A 1 98 ? -15.192 1.097 6.308 1.00 98.44 98 ALA A N 1
ATOM 749 C CA . ALA A 1 98 ? -15.760 2.439 6.429 1.00 98.44 98 ALA A CA 1
ATOM 750 C C . ALA A 1 98 ? -17.035 2.651 5.590 1.00 98.44 98 ALA A C 1
ATOM 752 O O . ALA A 1 98 ? -17.689 3.683 5.743 1.00 98.44 98 ALA A O 1
ATOM 753 N N . GLY A 1 99 ? -17.355 1.738 4.666 1.00 98.19 99 GLY A N 1
ATOM 754 C CA . GLY A 1 99 ? -18.508 1.846 3.770 1.00 98.19 99 GLY A CA 1
ATOM 755 C C . GLY A 1 99 ? -18.417 2.986 2.748 1.00 98.19 99 GLY A C 1
ATOM 756 O O . GLY A 1 99 ? -19.431 3.365 2.168 1.00 98.19 99 GLY A O 1
ATOM 757 N N . ARG A 1 100 ? -17.230 3.568 2.528 1.00 98.31 100 ARG A N 1
ATOM 758 C CA . ARG A 1 100 ? -17.031 4.675 1.580 1.00 98.31 100 ARG A CA 1
ATOM 759 C C . ARG A 1 100 ? -15.600 4.725 1.039 1.00 98.31 100 ARG A C 1
ATOM 761 O O . ARG A 1 100 ? -14.665 4.365 1.757 1.00 98.31 100 ARG A O 1
ATOM 768 N N . PRO A 1 101 ? -15.394 5.220 -0.193 1.00 98.19 101 PRO A N 1
ATOM 769 C CA . PRO A 1 101 ? -14.055 5.453 -0.713 1.00 98.19 101 PRO A CA 1
ATOM 770 C C . PRO A 1 101 ? -13.397 6.626 0.022 1.00 98.19 101 PRO A C 1
ATOM 772 O O . PRO A 1 101 ? -13.982 7.699 0.168 1.00 98.19 101 PRO A O 1
ATOM 775 N N . LEU A 1 102 ? -12.158 6.432 0.466 1.00 98.19 102 LEU A N 1
ATOM 776 C CA . LEU A 1 102 ? -11.329 7.474 1.062 1.00 98.19 102 LEU A CA 1
ATOM 777 C C . LEU A 1 102 ? -10.057 7.623 0.233 1.00 98.19 102 LEU A C 1
ATOM 779 O O . LEU A 1 102 ? -9.462 6.645 -0.207 1.00 98.19 102 LEU A O 1
ATOM 783 N N . HIS A 1 103 ? -9.655 8.867 -0.024 1.00 97.38 103 HIS A N 1
ATOM 784 C CA . HIS A 1 103 ? -8.516 9.133 -0.902 1.00 97.38 103 HIS A CA 1
ATOM 785 C C . HIS A 1 103 ? -7.176 8.802 -0.224 1.00 97.38 103 HIS A C 1
ATOM 787 O O . HIS A 1 103 ? -6.236 8.327 -0.860 1.00 97.38 103 HIS A O 1
ATOM 793 N N . HIS A 1 104 ? -7.097 9.007 1.093 1.00 97.94 104 HIS A N 1
ATOM 794 C CA . HIS A 1 104 ? -5.874 8.825 1.867 1.00 97.94 104 HIS A CA 1
ATOM 795 C C . HIS A 1 104 ? -5.964 7.615 2.796 1.00 97.94 104 HIS A C 1
ATOM 797 O O . HIS A 1 104 ? -6.809 7.572 3.690 1.00 97.94 104 HIS A O 1
ATOM 803 N N . ALA A 1 105 ? -5.000 6.700 2.680 1.00 98.00 105 ALA A N 1
ATOM 804 C CA . ALA A 1 105 ? -4.937 5.489 3.500 1.00 98.00 105 ALA A CA 1
ATOM 805 C C . ALA A 1 105 ? -4.864 5.779 5.012 1.00 98.00 105 ALA A C 1
ATOM 807 O O . ALA A 1 105 ? -5.507 5.117 5.822 1.00 98.00 105 ALA A O 1
ATOM 808 N N . ALA A 1 106 ? -4.143 6.839 5.387 1.00 97.69 106 ALA A N 1
ATOM 809 C CA . ALA A 1 106 ? -4.085 7.348 6.754 1.00 97.69 106 ALA A CA 1
ATOM 810 C C . ALA A 1 106 ? -5.460 7.770 7.303 1.00 97.69 106 ALA A C 1
ATOM 812 O O . ALA A 1 106 ? -5.761 7.483 8.462 1.00 97.69 106 ALA A O 1
ATOM 813 N N . ALA A 1 107 ? -6.271 8.443 6.481 1.00 98.38 107 ALA A N 1
ATOM 814 C CA . ALA A 1 107 ? -7.620 8.859 6.847 1.00 98.38 107 ALA A CA 1
ATOM 815 C C . ALA A 1 107 ? -8.573 7.657 6.897 1.00 98.38 107 ALA A C 1
ATOM 817 O O . ALA A 1 107 ? -9.401 7.580 7.798 1.00 98.38 107 ALA A O 1
ATOM 818 N N . ALA A 1 108 ? -8.404 6.686 5.994 1.00 98.56 108 ALA A N 1
ATOM 819 C CA . ALA A 1 108 ? -9.150 5.431 6.021 1.00 98.56 108 ALA A CA 1
ATOM 820 C C . ALA A 1 108 ? -8.909 4.634 7.304 1.00 98.56 108 ALA A C 1
ATOM 822 O O . ALA A 1 108 ? -9.870 4.254 7.964 1.00 98.56 108 ALA A O 1
ATOM 823 N N . ALA A 1 109 ? -7.649 4.471 7.716 1.00 98.62 109 ALA A N 1
ATOM 824 C CA . ALA A 1 109 ? -7.311 3.822 8.981 1.00 98.62 109 ALA A CA 1
ATOM 825 C C . ALA A 1 109 ? -7.931 4.549 10.188 1.00 98.62 109 ALA A C 1
ATOM 827 O O . ALA A 1 109 ? -8.436 3.908 11.105 1.00 98.62 109 ALA A O 1
ATOM 828 N N . ALA A 1 110 ? -7.920 5.888 10.189 1.00 98.56 110 ALA A N 1
ATOM 829 C CA . ALA A 1 110 ? -8.524 6.680 11.260 1.00 98.56 110 ALA A CA 1
ATOM 830 C C . ALA A 1 110 ? -10.054 6.534 11.303 1.00 98.56 110 ALA A C 1
ATOM 832 O O . ALA A 1 110 ? -10.621 6.414 12.385 1.00 98.56 110 ALA A O 1
ATOM 833 N N . ALA A 1 111 ? -10.710 6.488 10.140 1.00 98.62 111 ALA A N 1
ATOM 834 C CA . ALA A 1 111 ? -12.161 6.350 10.036 1.00 98.62 111 ALA A CA 1
ATOM 835 C C . ALA A 1 111 ? -12.682 5.019 10.601 1.00 98.62 111 ALA A C 1
ATOM 837 O O . ALA A 1 111 ? -13.789 4.979 11.126 1.00 98.62 111 ALA A O 1
ATOM 838 N N . VAL A 1 112 ? -11.885 3.949 10.525 1.00 98.69 112 VAL A N 1
ATOM 839 C CA . VAL A 1 112 ? -12.270 2.610 11.011 1.00 98.69 112 VAL A CA 1
ATOM 840 C C . VAL A 1 112 ? -11.703 2.276 12.391 1.00 98.69 112 VAL A C 1
ATOM 842 O O . VAL A 1 112 ? -11.888 1.163 12.881 1.00 98.69 112 VAL A O 1
ATOM 845 N N . LYS A 1 113 ? -11.006 3.219 13.037 1.00 98.62 113 LYS A N 1
ATOM 846 C CA . LYS A 1 113 ? -10.267 2.996 14.288 1.00 98.62 113 LYS A CA 1
ATOM 847 C C . LYS A 1 113 ? -11.128 2.376 15.393 1.00 98.62 113 LYS A C 1
ATOM 849 O O . LYS A 1 113 ? -10.690 1.430 16.044 1.00 98.62 113 LYS A O 1
ATOM 854 N N . SER A 1 114 ? -12.346 2.880 15.587 1.00 98.44 114 SER A N 1
ATOM 855 C CA . SER A 1 114 ? -13.280 2.369 16.600 1.00 98.44 114 SER A CA 1
ATOM 856 C C . SER A 1 114 ? -13.745 0.935 16.327 1.00 98.44 114 SER A C 1
ATOM 858 O O . SER A 1 114 ? -14.094 0.226 17.262 1.00 98.44 114 SER A O 1
ATOM 860 N N . GLN A 1 115 ? -13.723 0.495 15.068 1.00 98.56 115 GLN A N 1
ATOM 861 C CA . GLN A 1 115 ? -14.194 -0.825 14.645 1.00 98.56 115 GLN A CA 1
ATOM 862 C C . GLN A 1 115 ? -13.074 -1.874 14.684 1.00 98.56 115 GLN A C 1
ATOM 864 O O . GLN A 1 115 ? -13.321 -3.027 15.027 1.00 98.56 115 GLN A O 1
ATOM 869 N N . ILE A 1 116 ? -11.835 -1.493 14.345 1.00 98.31 116 ILE A N 1
ATOM 870 C CA . ILE A 1 116 ? -10.689 -2.421 14.316 1.00 98.31 116 ILE A CA 1
ATOM 871 C C . ILE A 1 116 ? -9.908 -2.479 15.640 1.00 98.31 116 ILE A C 1
ATOM 873 O O . ILE A 1 116 ? -9.173 -3.443 15.861 1.00 98.31 116 ILE A O 1
ATOM 877 N N . GLY A 1 117 ? -10.055 -1.475 16.509 1.00 98.31 117 GLY A N 1
ATOM 878 C CA . GLY A 1 117 ? -9.328 -1.352 17.775 1.00 98.31 117 GLY A CA 1
ATOM 879 C C . GLY A 1 117 ? -7.975 -0.634 17.658 1.00 98.31 117 GLY A C 1
ATOM 880 O O . GLY A 1 117 ? -7.391 -0.514 16.578 1.00 98.31 117 GLY A O 1
ATOM 881 N N . GLU A 1 118 ? -7.464 -0.151 18.795 1.00 98.38 118 GLU A N 1
ATOM 882 C CA . GLU A 1 118 ? -6.251 0.682 18.871 1.00 98.38 118 GLU A CA 1
ATOM 883 C C . GLU A 1 118 ? -4.998 -0.032 18.343 1.00 98.38 118 GLU A C 1
ATOM 885 O O . GLU A 1 118 ? -4.219 0.556 17.593 1.00 98.38 118 GLU A O 1
ATOM 890 N N . ASP A 1 119 ? -4.808 -1.306 18.685 1.00 98.25 119 ASP A N 1
ATOM 891 C CA . ASP A 1 119 ? -3.595 -2.041 18.311 1.00 98.25 119 ASP A CA 1
ATOM 892 C C . ASP A 1 119 ? -3.515 -2.272 16.800 1.00 98.25 119 ASP A C 1
ATOM 894 O O . ASP A 1 119 ? -2.486 -2.005 16.171 1.00 98.25 119 ASP A O 1
ATOM 898 N N . LYS A 1 120 ? -4.635 -2.665 16.178 1.00 97.81 120 LYS A N 1
ATOM 899 C CA . LYS A 1 120 ? -4.717 -2.803 14.716 1.00 97.81 120 LYS A CA 1
ATOM 900 C C . LYS A 1 120 ? -4.548 -1.457 14.021 1.00 97.81 120 LYS A C 1
ATOM 902 O O . LYS A 1 120 ? -3.880 -1.384 12.991 1.00 97.81 120 LYS A O 1
ATOM 907 N N . PHE A 1 121 ? -5.092 -0.386 14.595 1.00 98.44 121 PHE A N 1
ATOM 908 C CA . PHE A 1 121 ? -4.893 0.966 14.083 1.00 98.44 121 PHE A CA 1
ATOM 909 C C . PHE A 1 121 ? -3.410 1.379 14.098 1.00 98.44 121 PHE A C 1
ATOM 911 O O . PHE A 1 121 ? -2.909 1.894 13.094 1.00 98.44 121 PHE A O 1
ATOM 918 N N . LYS A 1 122 ? -2.670 1.109 15.182 1.00 97.88 122 LYS A N 1
ATOM 919 C CA . LYS A 1 122 ? -1.221 1.377 15.261 1.00 97.88 122 LYS A CA 1
ATOM 920 C C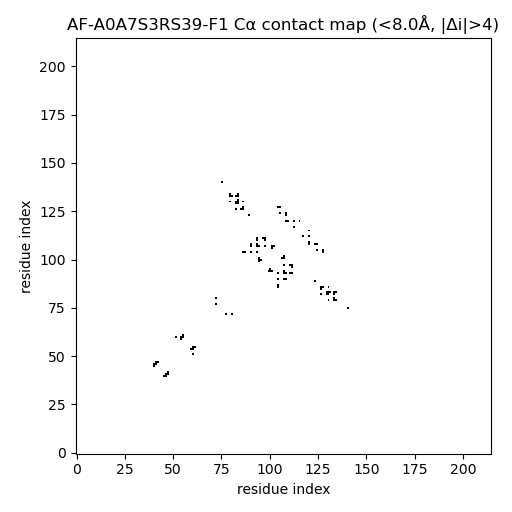 . LYS A 1 122 ? -0.441 0.609 14.193 1.00 97.88 122 LYS A C 1
ATOM 922 O O . LYS A 1 122 ? 0.371 1.211 13.488 1.00 97.88 122 LYS A O 1
ATOM 927 N N . LEU A 1 123 ? -0.728 -0.682 14.018 1.00 97.56 123 LEU A N 1
ATOM 928 C CA . LEU A 1 123 ? -0.106 -1.508 12.976 1.00 97.56 123 LEU A CA 1
ATOM 929 C C . LEU A 1 123 ? -0.414 -0.974 11.570 1.00 97.56 123 LEU A C 1
ATOM 931 O O . LEU A 1 123 ? 0.490 -0.816 10.749 1.00 97.56 123 LEU A O 1
ATOM 935 N N . ALA A 1 124 ? -1.665 -0.596 11.302 1.00 97.94 124 ALA A N 1
ATOM 936 C CA . ALA A 1 124 ? -2.056 0.020 10.037 1.00 97.94 124 ALA A CA 1
ATOM 937 C C . ALA A 1 124 ? -1.280 1.312 9.748 1.00 97.94 124 ALA A C 1
ATOM 939 O O . ALA A 1 124 ? -0.788 1.526 8.636 1.00 97.94 124 ALA A O 1
ATOM 940 N N . ARG A 1 125 ? -1.115 2.172 10.760 1.00 98.12 125 ARG A N 1
ATOM 941 C CA . ARG A 1 125 ? -0.326 3.405 10.645 1.00 98.12 125 ARG A CA 1
ATOM 942 C C . ARG A 1 125 ? 1.137 3.120 10.310 1.00 98.12 125 ARG A C 1
ATOM 944 O O . ARG A 1 125 ? 1.700 3.836 9.482 1.00 98.12 125 ARG A O 1
ATOM 951 N N . GLN A 1 126 ? 1.737 2.083 10.893 1.00 97.75 126 GLN A N 1
ATOM 952 C CA . GLN A 1 126 ? 3.104 1.664 10.567 1.00 97.75 126 GLN A CA 1
ATOM 953 C C . GLN A 1 126 ? 3.222 1.175 9.118 1.00 97.75 126 GLN A C 1
ATOM 955 O O . GLN A 1 126 ? 4.131 1.606 8.411 1.00 97.75 126 GLN A O 1
ATOM 960 N N . VAL A 1 127 ? 2.274 0.363 8.635 1.00 97.62 127 VAL A N 1
ATOM 961 C CA . VAL A 1 127 ? 2.245 -0.104 7.235 1.00 97.62 127 VAL A CA 1
ATOM 962 C C . VAL A 1 127 ? 2.153 1.074 6.259 1.00 97.62 127 VAL A C 1
ATOM 964 O O . VAL A 1 127 ? 2.909 1.141 5.290 1.00 97.62 127 VAL A O 1
ATOM 967 N N . HIS A 1 128 ? 1.273 2.044 6.519 1.00 97.88 128 HIS A N 1
ATOM 968 C CA . HIS A 1 128 ? 1.151 3.231 5.668 1.00 97.88 128 HIS A CA 1
ATOM 969 C C . HIS A 1 128 ? 2.393 4.137 5.736 1.00 97.88 128 HIS A C 1
ATOM 971 O O . HIS A 1 128 ? 2.795 4.699 4.716 1.00 97.88 128 HIS A O 1
ATOM 977 N N . LYS A 1 129 ? 3.051 4.239 6.903 1.00 96.56 129 LYS A N 1
ATOM 978 C CA . LYS A 1 129 ? 4.341 4.935 7.041 1.00 96.56 129 LYS A CA 1
ATOM 979 C C . LYS A 1 129 ? 5.426 4.250 6.207 1.00 96.56 129 LYS A C 1
ATOM 981 O O . LYS A 1 129 ? 6.112 4.933 5.452 1.00 96.56 129 LYS A O 1
ATOM 986 N N . ALA A 1 130 ? 5.535 2.923 6.284 1.00 94.44 130 ALA A N 1
ATOM 987 C CA . ALA A 1 130 ? 6.485 2.141 5.494 1.00 94.44 130 ALA A CA 1
ATOM 988 C C . ALA A 1 130 ? 6.264 2.324 3.986 1.00 94.44 130 ALA A C 1
ATOM 990 O O . ALA A 1 130 ? 7.224 2.501 3.244 1.00 94.44 130 ALA A O 1
ATOM 991 N N . ARG A 1 131 ? 5.006 2.380 3.526 1.00 96.25 131 ARG A N 1
ATOM 992 C CA . ARG A 1 131 ? 4.688 2.709 2.128 1.00 96.25 131 ARG A CA 1
ATOM 993 C C . ARG A 1 131 ? 5.169 4.100 1.729 1.00 96.25 131 ARG A C 1
ATOM 995 O O . ARG A 1 131 ? 5.678 4.258 0.627 1.00 96.25 131 ARG A O 1
ATOM 1002 N N . ASN A 1 132 ? 4.980 5.110 2.577 1.00 96.25 132 ASN A N 1
ATOM 1003 C CA . ASN A 1 132 ? 5.438 6.465 2.265 1.00 96.25 132 ASN A CA 1
ATOM 1004 C C . ASN A 1 132 ? 6.964 6.534 2.200 1.00 96.25 132 ASN A C 1
ATOM 1006 O O . ASN A 1 132 ? 7.492 7.122 1.263 1.00 96.25 132 ASN A O 1
ATOM 1010 N N . LEU A 1 133 ? 7.662 5.872 3.127 1.00 94.06 133 LEU A N 1
ATOM 1011 C CA . LEU A 1 133 ? 9.116 5.726 3.054 1.00 94.06 133 LEU A CA 1
ATOM 1012 C C . LEU A 1 133 ? 9.528 5.030 1.752 1.00 94.06 133 LEU A C 1
ATOM 1014 O O . LEU A 1 133 ? 10.320 5.580 1.004 1.00 94.06 133 LEU A O 1
ATOM 1018 N N . ALA A 1 134 ? 8.908 3.901 1.408 1.00 94.25 134 ALA A N 1
ATOM 1019 C CA . ALA A 1 134 ? 9.196 3.181 0.169 1.00 94.25 134 ALA A CA 1
ATOM 1020 C C . ALA A 1 134 ? 8.884 3.985 -1.107 1.00 94.25 134 ALA A 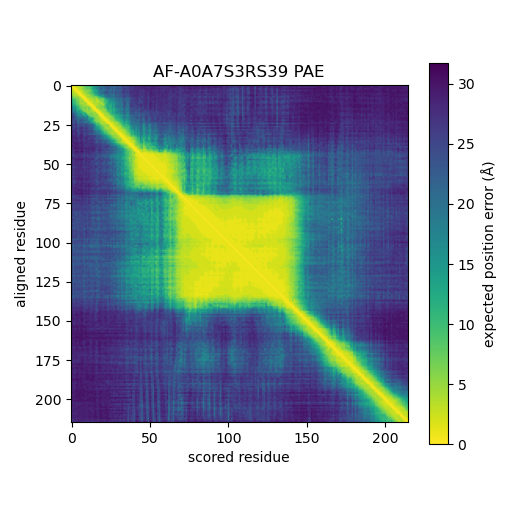C 1
ATOM 1022 O O . ALA A 1 134 ? 9.490 3.736 -2.141 1.00 94.25 134 ALA A O 1
ATOM 1023 N N . ALA A 1 135 ? 7.944 4.930 -1.081 1.00 94.06 135 ALA A N 1
ATOM 1024 C CA . ALA A 1 135 ? 7.620 5.756 -2.246 1.00 94.06 135 ALA A CA 1
ATOM 1025 C C . ALA A 1 135 ? 8.555 6.970 -2.400 1.00 94.06 135 ALA A C 1
ATOM 1027 O O . ALA A 1 135 ? 8.786 7.422 -3.521 1.00 94.06 135 ALA A O 1
ATOM 1028 N N . HIS A 1 136 ? 9.076 7.499 -1.289 1.00 94.88 136 HIS A N 1
ATOM 1029 C CA . HIS A 1 136 ? 9.777 8.787 -1.264 1.00 94.88 136 HIS A CA 1
ATOM 1030 C C . HIS A 1 136 ? 11.267 8.696 -0.921 1.00 94.88 136 HIS A C 1
ATOM 1032 O O . HIS A 1 136 ? 12.019 9.576 -1.321 1.00 94.88 136 HIS A O 1
ATOM 1038 N N . SER A 1 137 ? 11.709 7.654 -0.219 1.00 90.38 137 SER A N 1
ATOM 1039 C CA . SER A 1 137 ? 13.123 7.411 0.065 1.00 90.38 137 SER A CA 1
ATOM 1040 C C . SER A 1 137 ? 13.741 6.650 -1.099 1.00 90.38 137 SER A C 1
ATOM 1042 O O . SER A 1 137 ? 13.374 5.503 -1.322 1.00 90.38 137 SER A O 1
ATOM 1044 N N . TRP A 1 138 ? 14.624 7.308 -1.851 1.00 86.69 138 TRP A N 1
ATOM 1045 C CA . TRP A 1 138 ? 15.360 6.730 -2.988 1.00 86.69 138 TRP A CA 1
ATOM 1046 C C . TRP A 1 138 ? 16.874 6.674 -2.768 1.00 86.69 138 TRP A C 1
ATOM 1048 O O . TRP A 1 138 ? 17.599 6.294 -3.680 1.00 86.69 138 TRP A O 1
ATOM 1058 N N . ALA A 1 139 ? 17.346 7.065 -1.582 1.00 82.50 139 ALA A N 1
ATOM 1059 C CA . ALA A 1 139 ? 18.771 7.082 -1.255 1.00 82.50 139 ALA A CA 1
ATOM 1060 C C . ALA A 1 139 ? 19.418 5.694 -1.410 1.00 82.50 139 ALA A C 1
ATOM 1062 O O . ALA A 1 139 ? 20.527 5.586 -1.906 1.00 82.50 139 ALA A O 1
ATOM 1063 N N . ASP A 1 140 ? 18.663 4.638 -1.107 1.00 74.88 140 ASP A N 1
ATOM 1064 C CA . ASP A 1 140 ? 19.072 3.238 -1.231 1.00 74.88 140 ASP A CA 1
ATOM 1065 C C . ASP A 1 140 ? 19.387 2.779 -2.664 1.00 74.88 140 ASP A C 1
ATOM 1067 O O . ASP A 1 140 ? 20.029 1.755 -2.823 1.00 74.88 140 ASP A O 1
ATOM 1071 N N . ILE A 1 141 ? 18.932 3.505 -3.690 1.00 67.94 141 ILE A N 1
ATOM 1072 C CA . ILE A 1 141 ? 19.177 3.179 -5.109 1.00 67.94 141 ILE A CA 1
ATOM 1073 C C . ILE A 1 141 ? 20.272 4.068 -5.711 1.00 67.94 141 ILE A C 1
ATOM 1075 O O . ILE A 1 141 ? 20.870 3.727 -6.725 1.00 67.94 141 ILE A O 1
ATOM 1079 N N . LEU A 1 142 ? 20.504 5.247 -5.131 1.00 69.94 142 LEU A N 1
ATOM 1080 C CA . LEU A 1 142 ? 21.472 6.211 -5.660 1.00 69.94 142 LEU A CA 1
ATOM 1081 C C . LEU A 1 142 ? 22.882 6.000 -5.097 1.00 69.94 142 LEU A C 1
ATOM 1083 O O . LEU A 1 142 ? 23.836 6.458 -5.719 1.00 69.94 142 LEU A O 1
ATOM 1087 N N . ASP A 1 143 ? 23.001 5.315 -3.957 1.00 62.81 143 ASP A N 1
ATOM 1088 C CA . ASP A 1 143 ? 24.283 5.007 -3.310 1.00 62.81 143 ASP A CA 1
ATOM 1089 C C . ASP A 1 143 ? 24.963 3.738 -3.862 1.00 62.81 143 ASP A C 1
ATOM 1091 O O . ASP A 1 143 ? 26.065 3.398 -3.426 1.00 62.81 143 ASP A O 1
ATOM 1095 N N . ASP A 1 144 ? 24.373 3.082 -4.868 1.00 57.72 144 ASP A N 1
ATOM 1096 C CA . ASP A 1 144 ? 25.076 2.117 -5.718 1.00 57.72 144 ASP A CA 1
ATOM 1097 C C . ASP A 1 144 ? 26.041 2.904 -6.625 1.00 57.72 144 ASP A C 1
ATOM 1099 O O . ASP A 1 144 ? 25.757 3.206 -7.788 1.00 57.72 144 ASP A O 1
ATOM 1103 N N . GLY A 1 145 ? 27.176 3.321 -6.053 1.00 57.12 145 GLY A N 1
ATOM 1104 C CA . GLY A 1 145 ? 28.310 3.870 -6.796 1.00 57.12 145 GLY A CA 1
ATOM 1105 C C . GLY A 1 145 ? 28.717 2.945 -7.952 1.00 57.12 145 GLY A C 1
ATOM 1106 O O . GLY A 1 145 ? 28.287 1.794 -7.980 1.00 57.12 145 GLY A O 1
ATOM 1107 N N . PRO A 1 146 ? 29.513 3.435 -8.925 1.00 58.00 146 PRO A N 1
ATOM 1108 C CA . PRO A 1 146 ? 29.865 2.680 -10.124 1.00 58.00 146 PRO A CA 1
ATOM 1109 C C . PRO A 1 146 ? 30.348 1.283 -9.740 1.00 58.00 146 PRO A C 1
ATOM 1111 O O . PRO A 1 146 ? 31.402 1.114 -9.134 1.00 58.00 146 PRO A O 1
ATOM 1114 N N . ASP A 1 147 ? 29.494 0.317 -10.048 1.00 57.84 147 ASP A N 1
ATOM 1115 C CA . ASP A 1 147 ? 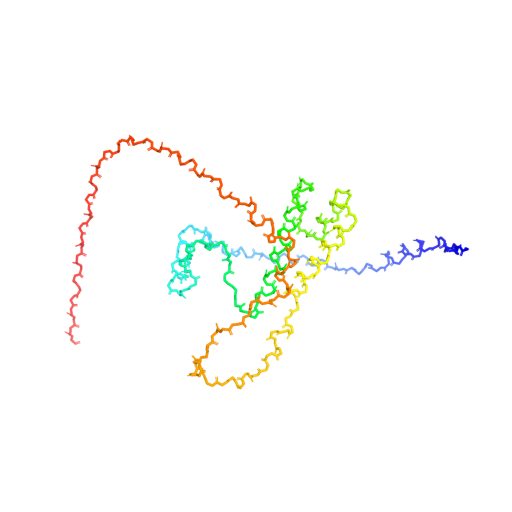29.703 -1.098 -9.842 1.00 57.84 147 ASP A CA 1
ATOM 1116 C C . ASP A 1 147 ? 30.918 -1.484 -10.694 1.00 57.84 147 ASP A C 1
ATOM 1118 O O . ASP A 1 147 ? 30.802 -1.652 -11.910 1.00 57.84 147 ASP A O 1
ATOM 1122 N N . ASP A 1 148 ? 32.091 -1.620 -10.068 1.00 59.25 148 ASP A N 1
ATOM 1123 C CA . ASP A 1 148 ? 33.211 -2.432 -10.568 1.00 59.25 148 ASP A CA 1
ATOM 1124 C C . ASP A 1 148 ? 32.796 -3.921 -10.544 1.00 59.25 148 ASP A C 1
ATOM 1126 O O . ASP A 1 148 ? 33.493 -4.797 -10.024 1.00 59.25 148 ASP A O 1
ATOM 1130 N N . GLY A 1 149 ? 31.596 -4.204 -11.054 1.00 54.03 149 GLY A N 1
ATOM 1131 C CA . GLY A 1 149 ? 30.997 -5.517 -11.083 1.00 54.03 149 GLY A CA 1
ATOM 1132 C C . GLY A 1 149 ? 31.891 -6.428 -11.916 1.00 54.03 149 GLY A C 1
ATOM 1133 O O . GLY A 1 149 ? 32.317 -6.040 -13.012 1.00 54.03 149 GLY A O 1
ATOM 1134 N N . PRO A 1 150 ? 32.217 -7.636 -11.424 1.00 54.84 150 PRO A N 1
ATOM 1135 C CA . PRO A 1 150 ? 33.028 -8.567 -12.186 1.00 54.84 150 PRO A CA 1
ATOM 1136 C C . PRO A 1 150 ? 32.350 -8.844 -13.540 1.00 54.84 150 PRO A C 1
ATOM 1138 O O . PRO A 1 150 ? 31.115 -8.868 -13.605 1.00 54.84 150 PRO A O 1
ATOM 1141 N N . PRO A 1 151 ? 33.128 -9.053 -14.620 1.00 57.31 151 PRO A N 1
ATOM 1142 C CA . PRO A 1 151 ? 32.591 -9.316 -15.950 1.00 57.31 151 PRO A CA 1
ATOM 1143 C C . PRO A 1 151 ? 31.481 -10.367 -15.893 1.00 57.31 151 PRO A C 1
ATOM 1145 O O . PRO A 1 151 ? 31.633 -11.398 -15.235 1.00 57.31 151 PRO A O 1
ATOM 1148 N N . LEU A 1 152 ? 30.376 -10.101 -16.596 1.00 57.28 152 LEU A N 1
ATOM 1149 C CA . LEU A 1 152 ? 29.129 -10.886 -16.632 1.00 57.28 152 LEU A CA 1
ATOM 1150 C C . LEU A 1 152 ? 29.286 -12.361 -17.068 1.00 57.28 152 LEU A C 1
ATOM 1152 O O . LEU A 1 152 ? 28.298 -13.088 -17.165 1.00 57.28 152 LEU A O 1
ATOM 1156 N N . ASP A 1 153 ? 30.513 -12.827 -17.271 1.00 54.34 153 ASP A N 1
ATOM 1157 C CA . ASP A 1 153 ? 30.844 -14.118 -17.857 1.00 54.34 153 ASP A CA 1
ATOM 1158 C C . ASP A 1 153 ? 31.113 -15.205 -16.792 1.00 54.34 153 ASP A C 1
ATOM 1160 O O . ASP A 1 153 ? 31.352 -16.361 -17.132 1.00 54.34 153 ASP A O 1
ATOM 1164 N N . ALA A 1 154 ? 31.055 -14.874 -15.493 1.00 52.59 154 ALA A N 1
ATOM 1165 C CA . ALA A 1 154 ? 31.474 -15.762 -14.400 1.00 52.59 154 ALA A CA 1
ATOM 1166 C C . ALA A 1 154 ? 30.333 -16.351 -13.536 1.00 52.59 154 ALA A C 1
ATOM 1168 O O . ALA A 1 154 ? 30.526 -16.589 -12.345 1.00 52.59 154 ALA A O 1
ATOM 1169 N N . VAL A 1 155 ? 29.142 -16.623 -14.088 1.00 49.66 155 VAL A N 1
ATOM 1170 C CA . VAL A 1 155 ? 28.063 -17.302 -13.331 1.00 49.66 155 VAL A CA 1
ATOM 1171 C C . VAL A 1 155 ? 27.981 -18.786 -13.692 1.00 49.66 155 VAL A C 1
ATOM 1173 O O . VAL A 1 155 ? 27.094 -19.238 -14.412 1.00 49.66 155 VAL A O 1
ATOM 1176 N N . GLY A 1 156 ? 28.917 -19.551 -13.133 1.00 48.69 156 GLY A N 1
ATOM 1177 C CA . GLY A 1 156 ? 28.800 -20.991 -12.915 1.00 48.69 156 GLY A CA 1
ATOM 1178 C C . GLY A 1 156 ? 28.934 -21.260 -11.419 1.00 48.69 156 GLY A C 1
ATOM 1179 O O . GLY A 1 156 ? 30.046 -21.350 -10.913 1.00 48.69 156 GLY A O 1
ATOM 1180 N N . GLY A 1 157 ? 27.817 -21.325 -10.691 1.00 45.50 157 GLY A N 1
ATOM 1181 C CA . GLY A 1 157 ? 27.833 -21.489 -9.237 1.00 45.50 157 GLY A CA 1
ATOM 1182 C C . GLY A 1 157 ? 26.513 -22.029 -8.699 1.00 45.50 157 GLY A C 1
ATOM 1183 O O . GLY A 1 157 ? 25.469 -21.393 -8.826 1.00 45.50 157 GLY A O 1
ATOM 1184 N N . ASP A 1 158 ? 26.606 -23.226 -8.139 1.00 50.50 158 ASP A N 1
ATOM 1185 C CA . ASP A 1 158 ? 25.568 -24.093 -7.592 1.00 50.50 158 ASP A CA 1
ATOM 1186 C C . ASP A 1 158 ? 24.672 -23.398 -6.543 1.00 50.50 158 ASP A C 1
ATOM 1188 O O . ASP A 1 158 ? 25.161 -22.801 -5.584 1.00 50.50 158 ASP A O 1
ATOM 1192 N N . ARG A 1 159 ? 23.344 -23.464 -6.718 1.00 49.31 159 ARG A N 1
ATOM 1193 C CA . ARG A 1 159 ? 22.348 -22.916 -5.775 1.00 49.31 159 ARG A CA 1
ATOM 1194 C C . ARG A 1 159 ? 21.796 -24.031 -4.902 1.00 49.31 159 ARG A C 1
ATOM 1196 O O . ARG A 1 159 ? 20.648 -24.450 -5.057 1.00 49.31 159 ARG A O 1
ATOM 1203 N N . SER A 1 160 ? 22.594 -24.476 -3.949 1.00 53.88 160 SER A N 1
ATOM 1204 C CA . SER A 1 160 ? 22.139 -25.356 -2.879 1.00 53.88 160 SER A CA 1
ATOM 1205 C C . SER A 1 160 ? 22.269 -24.651 -1.532 1.00 53.88 160 SER A C 1
ATOM 1207 O O . SER A 1 160 ? 23.374 -24.486 -1.028 1.00 53.88 160 SER A O 1
ATOM 1209 N N . GLY A 1 161 ? 21.125 -24.286 -0.944 1.00 51.03 161 GLY A N 1
ATOM 1210 C CA . GLY A 1 161 ? 21.000 -24.039 0.495 1.00 51.03 161 GLY A CA 1
ATOM 1211 C C . GLY A 1 161 ? 20.557 -22.633 0.892 1.00 51.03 161 GLY A C 1
ATOM 1212 O O . GLY A 1 161 ? 21.391 -21.812 1.229 1.00 51.03 161 GLY A O 1
ATOM 1213 N N . ASP A 1 162 ? 19.244 -22.399 0.948 1.00 48.12 162 ASP A N 1
ATOM 1214 C CA . ASP A 1 162 ? 18.652 -21.384 1.837 1.00 48.12 162 ASP A CA 1
ATOM 1215 C C . ASP A 1 162 ? 17.255 -21.855 2.271 1.00 48.12 162 ASP A C 1
ATOM 1217 O O . ASP A 1 162 ? 16.210 -21.340 1.876 1.00 48.12 162 ASP A O 1
ATOM 1221 N N . ALA A 1 163 ? 17.251 -22.948 3.038 1.00 52.19 163 ALA A N 1
ATOM 1222 C CA . ALA A 1 163 ? 16.048 -23.580 3.578 1.00 52.19 163 ALA A CA 1
ATOM 1223 C C . ALA A 1 163 ? 15.630 -23.033 4.959 1.00 52.19 163 ALA A C 1
ATOM 1225 O O . ALA A 1 163 ? 14.667 -23.535 5.529 1.00 52.19 163 ALA A O 1
ATOM 1226 N N . ASP A 1 164 ? 16.299 -22.009 5.499 1.00 49.62 164 ASP A N 1
ATOM 1227 C CA . ASP A 1 164 ? 16.031 -21.501 6.853 1.00 49.62 164 ASP A CA 1
ATOM 1228 C C . ASP A 1 164 ? 16.035 -19.960 6.920 1.00 49.62 164 ASP A C 1
ATOM 1230 O O . ASP A 1 164 ? 16.746 -19.354 7.717 1.00 49.62 164 ASP A O 1
ATOM 1234 N N . ASP A 1 165 ? 15.195 -19.298 6.112 1.00 54.44 165 ASP A N 1
ATOM 1235 C CA . ASP A 1 165 ? 14.866 -17.883 6.345 1.00 54.44 165 ASP A CA 1
ATOM 1236 C C . ASP A 1 165 ? 13.881 -17.772 7.536 1.00 54.44 165 ASP A C 1
ATOM 1238 O O . ASP A 1 165 ? 12.712 -18.174 7.409 1.00 54.44 165 ASP A O 1
ATOM 1242 N N . PRO A 1 166 ? 14.288 -17.209 8.693 1.00 49.91 166 PRO A N 1
ATOM 1243 C CA . PRO A 1 166 ? 13.433 -17.068 9.873 1.00 49.91 166 PRO A CA 1
ATOM 1244 C C . PRO A 1 166 ? 12.189 -16.194 9.634 1.00 49.91 166 PRO A C 1
ATOM 1246 O O . PRO A 1 166 ? 11.234 -16.278 10.411 1.00 49.91 166 PRO A O 1
ATOM 1249 N N . LEU A 1 167 ? 12.139 -15.401 8.554 1.00 46.62 167 LEU A N 1
ATOM 1250 C CA . LEU A 1 167 ? 10.956 -14.626 8.167 1.00 46.62 167 LEU A CA 1
ATOM 1251 C C . LEU A 1 167 ? 9.844 -15.482 7.543 1.00 46.62 167 LEU A C 1
ATOM 1253 O O . LEU A 1 167 ? 8.696 -15.041 7.500 1.00 46.62 167 LEU A O 1
ATOM 1257 N N . THR A 1 168 ? 10.146 -16.707 7.104 1.00 57.31 168 THR A N 1
ATOM 1258 C CA . THR A 1 168 ? 9.142 -17.637 6.558 1.00 57.31 168 THR A CA 1
ATOM 1259 C C . THR A 1 168 ? 8.479 -18.508 7.630 1.00 57.31 168 THR A C 1
ATOM 1261 O O . THR A 1 168 ? 7.317 -18.883 7.473 1.00 57.31 168 THR A O 1
ATOM 1264 N N . ARG A 1 169 ? 9.158 -18.776 8.759 1.00 55.59 169 ARG A N 1
ATOM 1265 C CA . ARG A 1 169 ? 8.636 -19.629 9.852 1.00 55.59 169 ARG A CA 1
ATOM 1266 C C . ARG A 1 169 ? 7.474 -19.012 10.635 1.00 55.59 169 ARG A C 1
ATOM 1268 O O . ARG A 1 169 ? 6.679 -19.751 11.211 1.00 55.59 169 ARG A O 1
ATOM 1275 N N . SER A 1 170 ? 7.359 -17.687 10.639 1.00 49.34 170 SER A N 1
ATOM 1276 C CA . SER A 1 170 ? 6.417 -16.955 11.496 1.00 49.34 170 SER A CA 1
ATOM 1277 C C . SER A 1 170 ? 5.551 -15.964 10.717 1.00 49.34 170 SER A C 1
ATOM 1279 O O . SER A 1 170 ? 5.148 -14.947 11.278 1.00 49.34 170 SER A O 1
ATOM 1281 N N . ASP A 1 171 ? 5.273 -16.209 9.431 1.00 60.00 171 ASP A N 1
ATOM 1282 C CA . ASP A 1 171 ? 4.324 -15.374 8.686 1.00 60.00 171 ASP A CA 1
ATOM 1283 C C . ASP A 1 171 ? 2.875 -15.772 9.045 1.00 60.00 171 ASP A C 1
ATOM 1285 O O . ASP A 1 171 ? 2.398 -16.823 8.596 1.00 60.00 171 ASP A O 1
ATOM 1289 N N . PRO A 1 172 ? 2.122 -14.947 9.805 1.00 49.72 172 PRO A N 1
ATOM 1290 C CA . PRO A 1 172 ? 0.734 -15.246 10.161 1.00 49.72 172 PRO A CA 1
ATOM 1291 C C . PRO A 1 172 ? -0.196 -15.344 8.937 1.00 49.72 172 PRO A C 1
ATOM 1293 O O . PRO A 1 172 ? -1.319 -15.836 9.058 1.00 49.72 172 PRO A O 1
ATOM 1296 N N . TRP A 1 173 ? 0.254 -14.914 7.752 1.00 48.50 173 TRP A N 1
ATOM 1297 C CA . TRP A 1 173 ? -0.506 -14.966 6.505 1.00 48.50 173 TRP A CA 1
ATOM 1298 C C . TRP A 1 173 ? -0.202 -16.188 5.630 1.00 48.50 173 TRP A C 1
ATOM 1300 O O . TRP A 1 173 ? -1.031 -16.525 4.779 1.00 48.50 173 TRP A O 1
ATOM 1310 N N . ALA A 1 174 ? 0.891 -16.923 5.869 1.00 57.56 174 ALA A N 1
ATOM 1311 C CA . ALA A 1 174 ? 1.156 -18.193 5.181 1.00 57.56 174 ALA A CA 1
ATOM 1312 C C . ALA A 1 174 ? 0.038 -19.225 5.449 1.00 57.56 174 ALA A C 1
ATOM 1314 O O . ALA A 1 174 ? -0.382 -19.963 4.555 1.00 57.56 174 ALA A O 1
ATOM 1315 N N . LEU A 1 175 ? -0.541 -19.192 6.656 1.00 49.03 175 LEU A N 1
ATOM 1316 C CA . LEU A 1 175 ? -1.702 -19.998 7.052 1.00 49.03 175 LEU A CA 1
ATOM 1317 C C . LEU A 1 175 ? -3.037 -19.512 6.457 1.00 49.03 175 LEU A C 1
ATOM 1319 O O . LEU A 1 175 ? -4.006 -20.270 6.421 1.00 49.03 175 LEU A O 1
ATOM 1323 N N . ALA A 1 176 ? -3.119 -18.257 6.007 1.00 54.00 176 ALA A N 1
ATOM 1324 C CA . ALA A 1 176 ? -4.304 -17.725 5.333 1.00 54.00 176 ALA A CA 1
ATOM 1325 C C . ALA A 1 176 ? -4.312 -18.104 3.842 1.00 54.00 176 ALA A C 1
ATOM 1327 O O . ALA A 1 176 ? -5.368 -18.419 3.293 1.00 54.00 176 ALA A O 1
ATOM 1328 N N . ALA A 1 177 ? -3.136 -18.150 3.206 1.00 53.03 177 ALA A N 1
ATOM 1329 C CA . ALA A 1 177 ? -2.982 -18.568 1.814 1.00 53.03 177 ALA A CA 1
ATOM 1330 C C . ALA A 1 177 ? -3.348 -20.049 1.592 1.00 53.03 177 ALA A C 1
ATOM 1332 O O . ALA A 1 177 ? -3.952 -20.384 0.576 1.00 53.03 177 ALA A O 1
ATOM 1333 N N . SER A 1 178 ? -3.070 -20.927 2.563 1.00 47.09 178 SER A N 1
ATOM 1334 C CA . SER A 1 178 ? -3.404 -22.360 2.490 1.00 47.09 178 SER A CA 1
ATOM 1335 C C . SER A 1 178 ? -4.897 -22.677 2.667 1.00 47.09 178 SER A C 1
ATOM 1337 O O . SER A 1 178 ? -5.344 -23.762 2.295 1.00 47.09 178 SER A O 1
ATOM 1339 N N . ARG A 1 179 ? -5.701 -21.734 3.184 1.00 49.56 179 ARG A N 1
ATOM 1340 C CA . ARG A 1 179 ? -7.162 -21.893 3.340 1.00 49.56 179 ARG A CA 1
ATOM 1341 C C . ARG A 1 179 ? -7.960 -21.508 2.101 1.00 49.56 179 ARG A C 1
ATOM 1343 O O . ARG A 1 179 ? -9.137 -21.850 2.012 1.00 49.56 179 ARG A O 1
ATOM 1350 N N . ILE A 1 180 ? -7.339 -20.852 1.123 1.00 45.38 180 ILE A N 1
ATOM 1351 C CA . ILE A 1 180 ? -7.966 -20.590 -0.172 1.00 45.38 180 ILE A CA 1
ATOM 1352 C C . ILE A 1 180 ? -7.820 -21.858 -1.020 1.00 45.38 180 ILE A C 1
ATOM 1354 O O . ILE A 1 180 ? -7.033 -21.916 -1.962 1.00 45.38 180 ILE A O 1
ATOM 1358 N N . ARG A 1 181 ? -8.574 -22.911 -0.677 1.00 47.53 181 ARG A N 1
ATOM 1359 C CA . ARG A 1 181 ? -8.801 -23.994 -1.636 1.00 47.53 181 ARG A CA 1
ATOM 1360 C C . ARG A 1 181 ? -9.554 -23.389 -2.823 1.00 47.53 181 ARG A C 1
ATOM 1362 O O . ARG A 1 181 ? -10.575 -22.734 -2.599 1.00 47.53 181 ARG A O 1
ATOM 1369 N N . PRO A 1 182 ? -9.092 -23.572 -4.071 1.00 44.94 182 PRO A N 1
ATOM 1370 C CA . PRO A 1 182 ? -9.918 -23.242 -5.217 1.00 44.94 182 PRO A CA 1
ATOM 1371 C C . PRO A 1 182 ? -11.203 -24.060 -5.094 1.00 44.94 182 PRO A C 1
ATOM 1373 O O . PRO A 1 182 ? -11.163 -25.290 -5.050 1.00 44.94 182 PRO A O 1
ATOM 1376 N N . SER A 1 183 ? -12.336 -23.368 -4.965 1.00 53.47 183 SER A N 1
ATOM 1377 C CA . SER A 1 183 ? -13.644 -24.007 -5.077 1.00 53.47 183 SER A CA 1
ATOM 1378 C C . SER A 1 183 ? -13.659 -24.751 -6.416 1.00 53.47 183 SER A C 1
ATOM 1380 O O . SER A 1 183 ? -13.259 -24.138 -7.414 1.00 53.47 183 SER A O 1
ATOM 1382 N N . PRO A 1 184 ? -14.024 -26.046 -6.470 1.00 52.91 184 PRO A N 1
ATOM 1383 C CA . PRO A 1 184 ? -14.088 -26.763 -7.735 1.00 52.91 184 PRO A CA 1
ATOM 1384 C C . PRO A 1 184 ? -14.998 -25.965 -8.663 1.00 52.91 184 PRO A C 1
ATOM 1386 O O . PRO A 1 184 ? -16.158 -25.709 -8.339 1.00 52.91 184 PRO A O 1
ATOM 1389 N N . SER A 1 185 ? -14.437 -25.486 -9.775 1.00 53.84 185 SER A N 1
ATOM 1390 C CA . SER A 1 185 ? -15.189 -24.696 -10.735 1.00 53.84 185 SER A CA 1
ATOM 1391 C C . SER A 1 185 ? -16.310 -25.572 -11.276 1.00 53.84 185 SER A C 1
ATOM 1393 O O . SER A 1 185 ? -16.071 -26.498 -12.054 1.00 53.84 185 SER A O 1
ATOM 1395 N N . SER A 1 186 ? -17.538 -25.280 -10.870 1.00 49.81 186 SER A N 1
ATOM 1396 C CA . SER A 1 186 ? -18.728 -25.697 -11.589 1.00 49.81 186 SER A CA 1
ATOM 1397 C C . SER A 1 186 ? -18.730 -24.950 -12.918 1.00 49.81 186 SER A C 1
ATOM 1399 O O . SER A 1 186 ? -19.313 -23.879 -13.060 1.00 49.81 186 SER A O 1
ATOM 1401 N N . SER A 1 187 ? -18.006 -25.491 -13.896 1.00 48.00 187 SER A N 1
ATOM 1402 C CA . SER A 1 187 ? -18.124 -25.063 -15.282 1.00 48.00 187 SER A CA 1
ATOM 1403 C C . SER A 1 187 ? -19.598 -25.176 -15.676 1.00 48.00 187 SER A C 1
ATOM 1405 O O . SER A 1 187 ? -20.144 -26.285 -15.632 1.00 48.00 187 SER A O 1
ATOM 1407 N N . PRO A 1 188 ? -20.272 -24.081 -16.063 1.00 56.12 188 PRO A N 1
ATOM 1408 C CA . PRO A 1 188 ? -21.561 -24.208 -16.705 1.00 56.12 188 PRO A CA 1
ATOM 1409 C C . PRO A 1 188 ? -21.322 -24.931 -18.030 1.00 56.12 188 PRO A C 1
ATOM 1411 O O . PRO A 1 188 ? -20.513 -24.495 -18.852 1.00 56.12 188 PRO A O 1
ATOM 1414 N N . ARG A 1 189 ? -22.011 -26.059 -18.230 1.00 49.81 189 ARG A N 1
ATOM 1415 C CA . ARG A 1 189 ? -22.142 -26.680 -19.548 1.00 49.81 189 ARG A CA 1
ATOM 1416 C C . ARG A 1 189 ? -22.782 -25.639 -20.467 1.00 49.81 189 ARG A C 1
ATOM 1418 O O . ARG A 1 189 ? -23.986 -25.417 -20.400 1.00 49.81 189 ARG A O 1
ATOM 1425 N N . CYS A 1 190 ? -21.973 -24.979 -21.293 1.00 46.62 190 CYS A N 1
ATOM 1426 C CA . CYS A 1 190 ? -22.474 -24.222 -22.431 1.00 46.62 190 CYS A CA 1
ATOM 1427 C C . CYS A 1 190 ? -23.119 -25.233 -23.380 1.00 46.62 190 CYS A C 1
ATOM 1429 O O . CYS A 1 190 ? -22.429 -26.050 -23.990 1.00 46.62 190 CYS A O 1
ATOM 1431 N N . GLY A 1 191 ? -24.450 -25.216 -23.436 1.00 49.31 191 GLY A N 1
ATOM 1432 C CA . GLY A 1 191 ? -25.212 -25.953 -24.428 1.00 49.31 191 GLY A CA 1
ATOM 1433 C C . GLY A 1 191 ? -24.793 -25.503 -25.822 1.00 49.31 191 GLY A C 1
ATOM 1434 O O . GLY A 1 191 ? -24.822 -24.315 -26.138 1.00 49.31 191 GLY A O 1
ATOM 1435 N N . ALA A 1 192 ? -24.381 -26.466 -26.638 1.00 54.69 192 ALA A N 1
ATOM 1436 C CA . ALA A 1 192 ? -24.180 -26.278 -28.059 1.00 54.69 192 ALA A CA 1
ATOM 1437 C C . ALA A 1 192 ? -25.540 -25.994 -28.711 1.00 54.69 192 ALA A C 1
ATOM 1439 O O . ALA A 1 192 ? -26.357 -26.898 -28.870 1.00 54.69 192 ALA A O 1
ATOM 1440 N N . LEU A 1 193 ? -25.781 -24.740 -29.085 1.00 52.72 193 LEU A N 1
ATOM 1441 C CA . LEU A 1 193 ? -26.758 -24.405 -30.112 1.00 52.72 193 LEU A CA 1
ATOM 1442 C C . LEU A 1 193 ? -25.976 -23.999 -31.356 1.00 52.72 193 LEU A C 1
ATOM 1444 O O . LEU A 1 193 ? -25.138 -23.098 -31.319 1.00 52.72 193 LEU A O 1
ATOM 1448 N N . GLY A 1 194 ? -26.200 -24.764 -32.423 1.00 55.31 194 GLY A N 1
ATOM 1449 C CA . GLY A 1 194 ? -25.495 -24.654 -33.688 1.00 55.31 194 GLY A CA 1
ATOM 1450 C C . GLY A 1 194 ? -25.631 -23.264 -34.297 1.00 55.31 194 GLY A C 1
ATOM 1451 O O . GLY A 1 194 ? -26.735 -22.768 -34.509 1.00 55.31 194 GLY A O 1
ATOM 1452 N N . ALA A 1 195 ? -24.488 -22.666 -34.617 1.00 52.50 195 ALA A N 1
ATOM 1453 C CA . ALA A 1 195 ? -24.411 -21.527 -35.510 1.00 52.50 195 ALA A CA 1
ATOM 1454 C C . ALA A 1 195 ? -23.896 -22.020 -36.863 1.00 52.50 195 ALA A C 1
ATOM 1456 O O . ALA A 1 195 ? -22.797 -22.564 -36.979 1.00 52.50 195 ALA A O 1
ATOM 1457 N N . SER A 1 196 ? -24.760 -21.859 -37.859 1.00 53.41 196 SER A N 1
ATOM 1458 C CA . SER A 1 196 ? -24.539 -22.178 -39.260 1.00 53.41 196 SER A CA 1
ATOM 1459 C C . SER A 1 196 ? -23.316 -21.435 -39.803 1.00 53.41 196 SER A C 1
ATOM 1461 O O . SER A 1 196 ? -23.173 -20.224 -39.626 1.00 53.41 196 SER A O 1
ATOM 1463 N N . SER A 1 197 ? -22.431 -22.184 -40.452 1.00 48.16 197 SER A N 1
ATOM 1464 C CA . SER A 1 197 ? -21.194 -21.699 -41.054 1.00 48.16 197 SER A CA 1
ATOM 1465 C C . SER A 1 197 ? -21.521 -20.992 -42.373 1.00 48.16 197 SER A C 1
ATOM 1467 O O . SER A 1 197 ? -21.708 -21.640 -43.400 1.00 48.16 197 SER A O 1
ATOM 1469 N N . ALA A 1 198 ? -21.631 -19.663 -42.352 1.00 53.34 198 ALA A N 1
ATOM 1470 C CA . ALA A 1 198 ? -21.645 -18.856 -43.568 1.00 53.34 198 ALA A CA 1
ATOM 1471 C C . ALA A 1 198 ? -20.205 -18.438 -43.890 1.00 53.34 198 ALA A C 1
ATOM 1473 O O . ALA A 1 198 ? -19.621 -17.574 -43.235 1.00 53.34 198 ALA A O 1
ATOM 1474 N N . ALA A 1 199 ? -19.627 -19.105 -44.887 1.00 52.50 199 ALA A N 1
ATOM 1475 C CA . ALA A 1 199 ? -18.306 -18.826 -45.422 1.00 52.50 199 ALA A CA 1
ATOM 1476 C C . ALA A 1 199 ? -18.255 -17.409 -46.021 1.00 52.50 199 ALA A C 1
ATOM 1478 O O . ALA A 1 199 ? -18.832 -17.143 -47.073 1.00 52.50 199 ALA A O 1
ATOM 1479 N N . LEU A 1 200 ? -17.542 -16.501 -45.355 1.00 56.50 200 LEU A N 1
ATOM 1480 C CA . LEU A 1 200 ? -17.107 -15.237 -45.941 1.00 56.50 200 LEU A CA 1
ATOM 1481 C C . LEU A 1 200 ? -15.826 -15.500 -46.735 1.00 56.50 200 LEU A C 1
ATOM 1483 O O . LEU A 1 200 ? -14.769 -15.770 -46.163 1.00 56.50 200 LEU A O 1
ATOM 1487 N N . SER A 1 201 ? -15.937 -15.453 -48.061 1.00 66.31 201 SER A N 1
ATOM 1488 C CA . SER A 1 201 ? -14.792 -15.501 -48.966 1.00 66.31 201 SER A CA 1
ATOM 1489 C C . SER A 1 201 ? -13.834 -14.332 -48.691 1.00 66.31 201 SER A C 1
ATOM 1491 O O . SER A 1 201 ? -14.288 -13.197 -48.523 1.00 66.31 201 SER A O 1
ATOM 1493 N N . PRO A 1 202 ? -12.510 -14.566 -48.667 1.00 74.69 202 PRO A N 1
ATOM 1494 C CA . PRO A 1 202 ? -11.535 -13.489 -48.564 1.00 74.69 202 PRO A CA 1
ATOM 1495 C C . PRO A 1 202 ? -11.506 -12.646 -49.856 1.00 74.69 202 PRO A C 1
ATOM 1497 O O . PRO A 1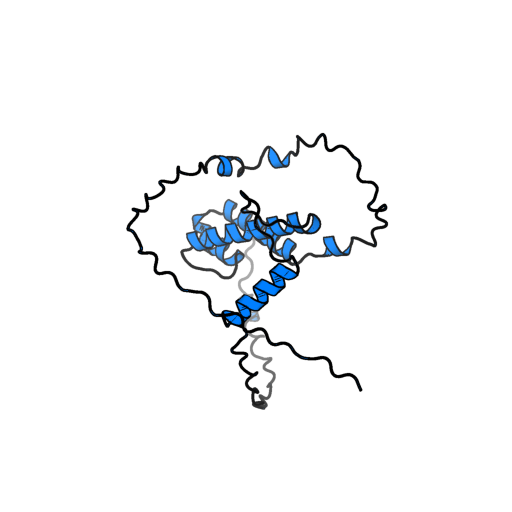 202 ? -11.686 -13.195 -50.946 1.00 74.69 202 PRO A O 1
ATOM 1500 N N . PRO A 1 203 ? -11.253 -11.327 -49.766 1.00 71.19 203 PRO A N 1
ATOM 1501 C CA . PRO A 1 203 ? -11.123 -10.470 -50.940 1.00 71.19 203 PRO A CA 1
ATOM 1502 C C . PRO A 1 203 ? -9.858 -10.808 -51.754 1.00 71.19 203 PRO A C 1
ATOM 1504 O O . PRO A 1 203 ? -8.853 -11.253 -51.186 1.00 71.19 203 PRO A O 1
ATOM 1507 N N . PRO A 1 204 ? -9.872 -10.580 -53.081 1.00 68.75 204 PRO A N 1
ATOM 1508 C CA . PRO A 1 204 ? -8.728 -10.848 -53.944 1.00 68.75 204 PRO A CA 1
ATOM 1509 C C . PRO A 1 204 ? -7.543 -9.935 -53.602 1.00 68.75 204 PRO A C 1
ATOM 1511 O O . PRO A 1 204 ? -7.679 -8.721 -53.448 1.00 68.75 204 PRO A O 1
ATOM 1514 N N . ARG A 1 205 ? -6.349 -10.533 -53.512 1.00 64.44 205 ARG A N 1
ATOM 1515 C CA . ARG A 1 205 ? -5.078 -9.812 -53.384 1.00 64.44 205 ARG A CA 1
ATOM 1516 C C . ARG A 1 205 ? -4.766 -9.103 -54.703 1.00 64.44 205 ARG A C 1
ATOM 1518 O O . ARG A 1 205 ? -4.329 -9.739 -55.658 1.00 64.44 205 ARG A O 1
ATOM 1525 N N . GLY A 1 206 ? -4.974 -7.790 -54.745 1.00 61.47 206 GLY A N 1
ATOM 1526 C CA . GLY A 1 206 ? -4.483 -6.934 -55.822 1.00 61.47 206 GLY A CA 1
ATOM 1527 C C . GLY A 1 206 ? -2.960 -6.831 -55.765 1.00 61.47 206 GLY A C 1
ATOM 1528 O O . GLY A 1 206 ? -2.411 -6.202 -54.863 1.00 61.47 206 GLY A O 1
ATOM 1529 N N . GLY A 1 207 ? -2.278 -7.475 -56.712 1.00 60.16 207 GLY A N 1
ATOM 1530 C CA . GLY A 1 207 ? -0.850 -7.296 -56.946 1.00 60.16 207 GLY A CA 1
ATOM 1531 C C . GLY A 1 207 ? -0.604 -6.031 -57.763 1.00 60.16 207 GLY A C 1
ATOM 1532 O O . GLY A 1 207 ? -0.860 -6.017 -58.963 1.00 60.16 207 GLY A O 1
ATOM 1533 N N . ALA A 1 208 ? -0.087 -4.983 -57.126 1.00 59.75 208 ALA A N 1
ATOM 1534 C CA . ALA A 1 208 ? 0.500 -3.849 -57.828 1.00 59.75 208 ALA A CA 1
ATOM 1535 C C . ALA A 1 208 ? 1.989 -4.138 -58.062 1.00 59.75 208 ALA A C 1
ATOM 1537 O O . ALA A 1 208 ? 2.800 -4.084 -57.139 1.00 59.75 208 ALA A O 1
ATOM 1538 N N . ARG A 1 209 ? 2.335 -4.478 -59.308 1.00 59.50 209 ARG A N 1
ATOM 1539 C CA . ARG A 1 209 ? 3.700 -4.355 -59.827 1.00 59.50 209 ARG A CA 1
ATOM 1540 C C . ARG A 1 209 ? 3.963 -2.867 -60.059 1.00 59.50 209 ARG A C 1
ATOM 1542 O O . ARG A 1 209 ? 3.238 -2.252 -60.835 1.00 59.50 209 ARG A O 1
ATOM 1549 N N . LEU A 1 210 ? 4.983 -2.306 -59.419 1.00 63.59 210 LEU A N 1
ATOM 1550 C CA . LEU A 1 210 ? 5.599 -1.056 -59.858 1.00 63.59 210 LEU A CA 1
ATOM 1551 C C . LEU A 1 210 ? 6.927 -1.416 -60.512 1.00 63.59 210 LEU A C 1
ATOM 1553 O O . LEU A 1 210 ? 7.746 -2.121 -59.930 1.00 63.59 210 LEU A O 1
ATOM 1557 N N . ALA A 1 211 ? 7.017 -1.014 -61.773 1.00 62.47 211 ALA A N 1
ATOM 1558 C CA . ALA A 1 211 ? 8.103 -1.275 -62.688 1.00 62.47 211 ALA A CA 1
ATOM 1559 C C . ALA A 1 211 ? 9.345 -0.447 -62.346 1.00 62.47 211 ALA A C 1
ATOM 1561 O O . ALA A 1 211 ? 9.241 0.693 -61.892 1.00 62.47 211 ALA A O 1
ATOM 1562 N N . ASP A 1 212 ? 10.495 -1.045 -62.643 1.00 59.22 212 ASP A N 1
ATOM 1563 C CA . ASP A 1 212 ? 11.778 -0.382 -62.804 1.00 59.22 212 ASP A CA 1
ATOM 1564 C C . ASP A 1 212 ? 11.679 0.743 -63.844 1.00 59.22 212 ASP A C 1
ATOM 1566 O O . ASP A 1 212 ? 11.164 0.546 -64.947 1.00 59.22 212 ASP A O 1
ATOM 1570 N N . ALA A 1 213 ? 12.225 1.908 -63.508 1.00 57.56 213 ALA A N 1
ATOM 1571 C CA . ALA A 1 213 ? 12.589 2.933 -64.474 1.00 57.56 213 ALA A CA 1
ATOM 1572 C C . ALA A 1 213 ? 14.079 3.227 -64.290 1.00 57.56 213 ALA A C 1
ATOM 1574 O O . ALA A 1 213 ? 14.485 3.901 -63.346 1.00 57.56 213 ALA A O 1
ATOM 1575 N N . ALA A 1 214 ? 14.875 2.666 -65.194 1.00 61.00 214 ALA A N 1
ATOM 1576 C CA . ALA A 1 214 ? 16.238 3.081 -65.464 1.00 61.00 214 ALA A CA 1
ATOM 1577 C C . ALA A 1 214 ? 16.208 4.108 -66.601 1.00 61.00 214 ALA A C 1
ATOM 1579 O O . ALA A 1 214 ? 15.708 3.773 -67.675 1.00 61.00 214 ALA A O 1
ATOM 1580 N N . VAL A 1 215 ? 16.745 5.307 -66.355 1.00 61.75 215 VAL A N 1
ATOM 1581 C CA . VAL A 1 215 ? 17.539 6.131 -67.289 1.00 61.75 215 VAL A CA 1
ATOM 1582 C C . VAL A 1 215 ? 18.521 6.937 -66.448 1.00 61.75 215 VAL A C 1
ATOM 1584 O O . VAL A 1 215 ? 18.056 7.561 -65.469 1.00 61.75 215 VAL A O 1
#

Organism: NCBI:txid141414

Mean predicted aligned error: 19.53 Å

Secondary structure (DSSP, 8-state):
-PPPPPSTHHHHHSSSTTS--------------------TTTTSHHHHHHHHHHHHHTT-SPPPPTT--SPP--HHHHHHHHHHHHHHHHHHHHHHHTTS--S-HHHHHHHTHHHH-HHHHHHHHHHHHHHHHHHH--HHHH------PPPTT------------HHHHT-TTHHHHTT-PPPP---------PPP----PPPP-----------

pLDDT: mean 71.45, std 19.58, range [39.09, 98.69]

Solvent-accessible surface area (backbone atoms only — not comparable to full-atom values): 14604 Å² total; per-residue (Å²): 139,82,81,83,77,82,88,69,68,72,71,66,63,65,70,68,75,77,76,80,78,80,83,74,78,78,77,78,74,77,69,77,75,70,75,68,76,75,64,76,51,78,80,30,72,67,48,50,49,55,52,51,51,54,32,40,77,72,62,74,54,69,86,78,59,87,94,61,86,72,81,92,60,60,78,91,50,36,66,38,52,51,36,40,51,54,32,52,53,52,32,52,51,27,21,61,74,56,72,46,92,58,95,45,54,73,57,22,45,60,71,30,27,89,79,65,33,69,70,53,35,52,54,51,52,50,42,46,48,47,21,50,45,47,74,69,61,57,63,87,69,68,69,67,58,90,75,86,63,74,72,92,82,74,85,82,78,86,92,81,85,82,91,77,60,74,76,68,80,71,44,82,56,62,70,54,60,72,68,65,65,78,72,82,78,80,73,78,82,78,77,89,74,87,76,84,87,76,85,78,79,80,81,83,85,82,81,81,84,82,78,89,83,88,130

Sequence (215 aa):
RWRTLPDDWHARLLLVCLLVAPRCGTSLTFAARGVAPLMPHTHSPVAAGARRARAIDRGFVVARPPGHRFVAARADVAMRTKAISRSLALHADHCRIAGRPLHHAAAAAAAVKSQIGEDKFKLARQVHKARNLAAHSWADILDDGPDDGPPLDAVGGDRSGDADDPLTRSDPWALAASRIRPSPSSSPRCGALGASSAALSPPPRGGARLADAAV

Foldseek 3Di:
DDDDDDPPPVVVVVVPVPPDDDPPPPPPPVPPPPPPPPPVLCPDPVNVVVVVVVCVVVVVDDDDDPPDPDDDDDPLLPVLVVLQVVLVVQLVVLCVQLVHDDPDSLVSLVSCDVVVDDVVSVVSVVSSVSNVCSVPPPVSVVPPPPPPDPPPPPPDDDDDDDPDDVVVVDDPCVVVVVPPDPDPDPDPPPDDDDDDDDDDDDDDDDDDDDDDDDD